Protein AF-A0A942W2T5-F1 (afdb_monomer)

Structure (mmCIF, N/CA/C/O backbone):
data_AF-A0A942W2T5-F1
#
_entry.id   AF-A0A942W2T5-F1
#
loop_
_atom_site.group_PDB
_atom_site.id
_atom_site.type_symbol
_atom_site.label_atom_id
_atom_site.label_alt_id
_atom_site.label_comp_id
_atom_site.label_asym_id
_atom_site.label_entity_id
_atom_site.label_seq_id
_atom_site.pdbx_PDB_ins_code
_atom_site.Cartn_x
_atom_site.Cartn_y
_atom_site.Cartn_z
_atom_site.occupancy
_atom_site.B_iso_or_equiv
_atom_site.auth_seq_id
_atom_site.auth_comp_id
_atom_site.auth_asym_id
_atom_site.auth_atom_id
_atom_site.pdbx_PDB_model_num
ATOM 1 N N . MET A 1 1 ? 33.260 -67.785 11.125 1.00 40.12 1 MET A N 1
ATOM 2 C CA . MET A 1 1 ? 34.220 -66.767 11.616 1.00 40.12 1 MET A CA 1
ATOM 3 C C . MET A 1 1 ? 34.112 -65.527 10.735 1.00 40.12 1 MET A C 1
ATOM 5 O O . MET A 1 1 ? 34.304 -65.688 9.540 1.00 40.12 1 MET A O 1
ATOM 9 N N . LYS A 1 2 ? 33.867 -64.345 11.346 1.00 39.19 2 LYS A N 1
ATOM 10 C CA . LYS A 1 2 ? 33.776 -62.976 10.755 1.00 39.19 2 LYS A CA 1
ATOM 11 C C . LYS A 1 2 ? 32.517 -62.754 9.880 1.00 39.19 2 LYS A C 1
ATOM 13 O O . LYS A 1 2 ? 32.265 -63.578 9.023 1.00 39.19 2 LYS A O 1
ATOM 18 N N . ARG A 1 3 ? 31.674 -61.714 9.989 1.00 40.69 3 ARG A N 1
ATOM 19 C CA . ARG A 1 3 ? 31.605 -60.398 10.681 1.00 40.69 3 ARG A CA 1
ATOM 20 C C . ARG A 1 3 ? 30.109 -59.957 10.615 1.00 40.69 3 ARG A C 1
ATOM 22 O O . ARG A 1 3 ? 29.496 -60.207 9.591 1.00 40.69 3 ARG A O 1
ATOM 29 N N . ILE A 1 4 ? 29.433 -59.590 11.712 1.00 43.47 4 ILE A N 1
ATOM 30 C CA . ILE A 1 4 ? 29.287 -58.246 12.334 1.00 43.47 4 ILE A CA 1
ATOM 31 C C . ILE A 1 4 ? 28.236 -57.319 11.667 1.00 43.47 4 ILE A C 1
ATOM 33 O O . ILE A 1 4 ? 28.421 -56.945 10.518 1.00 43.47 4 ILE A O 1
ATOM 37 N N . LEU A 1 5 ? 27.255 -56.900 12.501 1.00 37.59 5 LEU A N 1
ATOM 38 C CA . LEU A 1 5 ? 26.393 -55.687 12.493 1.00 37.59 5 LEU A CA 1
ATOM 39 C C . LEU A 1 5 ? 25.458 -55.465 11.283 1.00 37.59 5 LEU A C 1
ATOM 41 O O . LEU A 1 5 ? 25.897 -55.503 10.149 1.00 37.59 5 LEU A O 1
ATOM 45 N N . GLY A 1 6 ? 24.166 -55.151 11.407 1.00 34.44 6 GLY A N 1
ATOM 46 C CA . GLY A 1 6 ? 23.365 -54.640 12.522 1.00 34.44 6 GLY A CA 1
ATOM 47 C C . GLY A 1 6 ? 22.534 -53.457 12.011 1.00 34.44 6 GLY A C 1
ATOM 48 O O . GLY A 1 6 ? 23.135 -52.516 11.529 1.00 34.44 6 GLY A O 1
ATOM 49 N N . PHE A 1 7 ? 21.198 -53.496 12.099 1.00 37.94 7 PHE A N 1
ATOM 50 C CA . PHE A 1 7 ? 20.328 -52.308 12.011 1.00 37.94 7 PHE A CA 1
ATOM 51 C C . PHE A 1 7 ? 18.950 -52.615 12.632 1.00 37.94 7 PHE A C 1
ATOM 53 O O . PHE A 1 7 ? 18.011 -53.034 11.965 1.00 37.94 7 PHE A O 1
ATOM 60 N N . MET A 1 8 ? 18.842 -52.400 13.943 1.00 38.06 8 MET A N 1
ATOM 61 C CA . MET A 1 8 ? 17.600 -51.998 14.607 1.00 38.06 8 MET A CA 1
ATOM 62 C C . MET A 1 8 ? 17.871 -50.602 15.160 1.00 38.06 8 MET A C 1
ATOM 64 O O . MET A 1 8 ? 18.658 -50.503 16.094 1.00 38.06 8 MET A O 1
ATOM 68 N N . LEU A 1 9 ? 17.259 -49.554 14.597 1.00 33.84 9 LEU A N 1
ATOM 69 C CA . LEU A 1 9 ? 16.703 -48.426 15.358 1.00 33.84 9 LEU A CA 1
ATOM 70 C C . LEU A 1 9 ? 16.047 -47.383 14.437 1.00 33.84 9 LEU A C 1
ATOM 72 O O . LEU A 1 9 ? 16.660 -46.910 13.490 1.00 33.84 9 LEU A O 1
ATOM 76 N N . ALA A 1 10 ? 14.845 -46.981 14.854 1.00 34.72 10 ALA A N 1
ATOM 77 C CA . ALA A 1 10 ? 14.276 -45.637 14.765 1.00 34.72 10 ALA A CA 1
ATOM 78 C C . ALA A 1 10 ? 13.946 -45.037 13.383 1.00 34.72 10 ALA A C 1
ATOM 80 O O . ALA A 1 10 ? 14.797 -44.487 12.698 1.00 34.72 10 ALA A O 1
ATOM 81 N N . PHE A 1 11 ? 12.643 -44.948 13.093 1.00 35.72 11 PHE A N 1
ATOM 82 C CA . PHE A 1 11 ? 12.080 -43.727 12.507 1.00 35.72 11 PHE A CA 1
ATOM 83 C C . PHE A 1 11 ? 10.706 -43.440 13.130 1.00 35.72 11 PHE A C 1
ATOM 85 O O . PHE A 1 11 ? 9.648 -43.635 12.542 1.00 35.72 11 PHE A O 1
ATOM 92 N N . MET A 1 12 ? 10.748 -43.029 14.396 1.00 38.62 12 MET A N 1
ATOM 93 C CA . MET A 1 12 ? 9.657 -42.366 15.100 1.00 38.62 12 MET A CA 1
ATOM 94 C C . MET A 1 12 ? 10.137 -40.930 15.345 1.00 38.62 12 MET A C 1
ATOM 96 O O . MET A 1 12 ? 11.285 -40.746 15.740 1.00 38.62 12 MET A O 1
ATOM 100 N N . PHE A 1 13 ? 9.250 -39.959 15.108 1.00 35.69 13 PHE A N 1
ATOM 101 C CA . PHE A 1 13 ? 9.435 -38.499 15.191 1.00 35.69 13 PHE A CA 1
ATOM 102 C C . PHE A 1 13 ? 10.064 -37.796 13.976 1.00 35.69 13 PHE A C 1
ATOM 104 O O . PHE A 1 13 ? 11.232 -37.432 13.968 1.00 35.69 13 PHE A O 1
ATOM 111 N N . MET A 1 14 ? 9.211 -37.431 13.014 1.00 35.03 14 MET A N 1
ATOM 112 C CA . MET A 1 14 ? 9.298 -36.106 12.385 1.00 35.03 14 MET A CA 1
ATOM 113 C C . MET A 1 14 ? 8.093 -35.262 12.815 1.00 35.03 14 MET A C 1
ATOM 115 O O . MET A 1 14 ? 7.240 -34.898 12.017 1.00 35.03 14 MET A O 1
ATOM 119 N N . PHE A 1 15 ? 8.030 -34.945 14.107 1.00 37.75 15 PHE A N 1
ATOM 120 C CA . PHE A 1 15 ? 7.566 -33.622 14.512 1.00 37.75 15 PHE A CA 1
ATOM 121 C C . PHE A 1 15 ? 8.828 -32.781 14.671 1.00 37.75 15 PHE A C 1
ATOM 123 O O . PHE A 1 15 ? 9.312 -32.580 15.781 1.00 37.75 15 PHE A O 1
ATOM 130 N N . ASN A 1 16 ? 9.400 -32.330 13.553 1.00 33.06 16 ASN A N 1
ATOM 131 C CA . ASN A 1 16 ? 10.342 -31.225 13.626 1.00 33.06 16 ASN A CA 1
ATOM 132 C C . ASN A 1 16 ? 9.512 -29.966 13.847 1.00 33.06 16 ASN A C 1
ATOM 134 O O . ASN A 1 16 ? 8.963 -29.370 12.925 1.00 33.06 16 ASN A O 1
ATOM 138 N N . SER A 1 17 ? 9.375 -29.653 15.132 1.00 35.34 17 SER A N 1
ATOM 139 C CA . SER A 1 17 ? 9.299 -28.309 15.679 1.00 35.34 17 SER A CA 1
ATOM 140 C C . SER A 1 17 ? 9.706 -27.247 14.658 1.00 35.34 17 SER A C 1
ATOM 142 O O . SER A 1 17 ? 10.891 -27.100 14.349 1.00 35.34 17 SER A O 1
ATOM 144 N N . ILE A 1 18 ? 8.730 -26.467 14.192 1.00 37.56 18 ILE A N 1
ATOM 145 C CA . ILE A 1 18 ? 8.985 -25.120 13.684 1.00 37.56 18 ILE A CA 1
ATOM 146 C C . ILE A 1 18 ? 9.431 -24.321 14.910 1.00 37.56 18 ILE A C 1
ATOM 148 O O . ILE A 1 18 ? 8.641 -23.673 15.595 1.00 37.56 18 ILE A O 1
ATOM 152 N N . ALA A 1 19 ? 10.703 -24.473 15.267 1.00 33.31 19 ALA A N 1
ATOM 153 C CA . ALA A 1 19 ? 11.382 -23.496 16.083 1.00 33.31 19 ALA A CA 1
ATOM 154 C C . ALA A 1 19 ? 11.266 -22.179 15.312 1.00 33.31 19 ALA A C 1
ATOM 156 O O . ALA A 1 19 ? 11.619 -22.123 14.133 1.00 33.31 19 ALA A O 1
ATOM 157 N N . PHE A 1 20 ? 10.697 -21.162 15.956 1.00 39.25 20 PHE A N 1
ATOM 158 C CA . PHE A 1 20 ? 10.716 -19.782 15.490 1.00 39.25 20 PHE A CA 1
ATOM 159 C C . PHE A 1 20 ? 12.186 -19.365 15.349 1.00 39.25 20 PHE A C 1
ATOM 161 O O . PHE A 1 20 ? 12.795 -18.870 16.292 1.00 39.25 20 PHE A O 1
ATOM 168 N N . ALA A 1 21 ? 12.794 -19.660 14.202 1.00 36.16 21 ALA A N 1
ATOM 169 C CA . ALA A 1 21 ? 13.970 -18.948 13.755 1.00 36.16 21 ALA A CA 1
ATOM 170 C C . ALA A 1 21 ? 13.479 -17.531 13.480 1.00 36.16 21 ALA A C 1
ATOM 172 O O . ALA A 1 21 ? 12.572 -17.366 12.660 1.00 36.16 21 ALA A O 1
ATOM 173 N N . ASN A 1 22 ? 14.014 -16.553 14.211 1.00 51.12 22 ASN A N 1
ATOM 174 C CA . ASN A 1 22 ? 13.665 -15.157 14.001 1.00 51.12 22 ASN A CA 1
ATOM 175 C C . ASN A 1 22 ? 13.763 -14.864 12.504 1.00 51.12 22 ASN A C 1
ATOM 177 O O . ASN A 1 22 ? 14.825 -15.087 11.910 1.00 51.12 22 ASN A O 1
ATOM 181 N N . THR A 1 23 ? 12.663 -14.449 11.875 1.00 61.44 23 THR A N 1
ATOM 182 C CA . THR A 1 23 ? 12.708 -14.174 10.437 1.00 61.44 23 THR A CA 1
ATOM 183 C C . THR A 1 23 ? 13.626 -12.979 10.181 1.00 61.44 23 THR A C 1
ATOM 185 O O . THR A 1 23 ? 13.998 -12.241 11.102 1.00 61.44 23 THR A O 1
ATOM 188 N N . GLN A 1 24 ? 14.064 -12.774 8.940 1.00 63.69 24 GLN A N 1
ATOM 189 C CA . GLN A 1 24 ? 14.959 -11.653 8.659 1.00 63.69 24 GLN A CA 1
ATOM 190 C C . GLN A 1 24 ? 14.252 -10.322 8.945 1.00 63.69 24 GLN A C 1
ATOM 192 O O . GLN A 1 24 ? 14.846 -9.421 9.538 1.00 63.69 24 GLN A O 1
ATOM 197 N N . ALA A 1 25 ? 12.951 -10.249 8.645 1.00 60.72 25 ALA A N 1
ATOM 198 C CA . ALA A 1 25 ? 12.106 -9.145 9.074 1.00 60.72 25 ALA A CA 1
ATOM 199 C C . ALA A 1 25 ? 12.066 -8.976 10.606 1.00 60.72 25 ALA A C 1
ATOM 201 O O . ALA A 1 25 ? 11.838 -7.863 11.076 1.00 60.72 25 ALA A O 1
ATOM 202 N N . GLU A 1 26 ? 12.247 -10.037 11.401 1.00 65.56 26 GLU A N 1
ATOM 203 C CA . GLU A 1 26 ? 12.071 -9.996 12.862 1.00 65.56 26 GLU A CA 1
ATOM 204 C C . GLU A 1 26 ? 13.226 -9.262 13.511 1.00 65.56 26 GLU A C 1
ATOM 206 O O . GLU A 1 26 ? 13.034 -8.396 14.364 1.00 65.56 26 GLU A O 1
ATOM 211 N N . THR A 1 27 ? 14.429 -9.557 13.027 1.00 66.19 27 THR A N 1
ATOM 212 C CA . THR A 1 27 ? 15.648 -8.858 13.426 1.00 66.19 27 THR A CA 1
ATOM 213 C C . THR A 1 27 ? 15.517 -7.351 13.1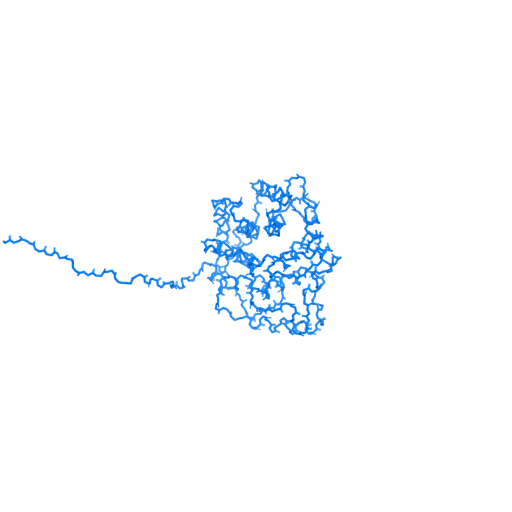73 1.00 66.19 27 THR A C 1
ATOM 215 O O . THR A 1 27 ? 15.805 -6.562 14.071 1.00 66.19 27 THR A O 1
ATOM 218 N N . PHE A 1 28 ? 14.996 -6.942 12.009 1.00 66.19 28 PHE A N 1
ATOM 219 C CA . PHE A 1 28 ? 14.799 -5.524 11.675 1.00 66.19 28 PHE A CA 1
ATOM 220 C C . PHE A 1 28 ? 13.652 -4.866 12.451 1.00 66.19 28 PHE A C 1
ATOM 222 O O . PHE A 1 28 ? 13.758 -3.741 12.928 1.00 66.19 28 PHE A O 1
ATOM 229 N N . LEU A 1 29 ? 12.524 -5.552 12.615 1.00 68.44 29 LEU A N 1
ATOM 230 C CA . LEU A 1 29 ? 11.365 -4.970 13.299 1.00 68.44 29 LEU A CA 1
ATOM 231 C C . LEU A 1 29 ? 11.593 -4.824 14.812 1.00 68.44 29 LEU A C 1
ATOM 233 O O . LEU A 1 29 ? 10.929 -4.004 15.457 1.00 68.44 29 LEU A O 1
ATOM 237 N N . ASN A 1 30 ? 12.544 -5.575 15.369 1.00 69.75 30 ASN A N 1
ATOM 238 C CA . ASN A 1 30 ? 13.005 -5.427 16.745 1.00 69.75 30 ASN A CA 1
ATOM 239 C C . ASN A 1 30 ? 14.041 -4.303 16.927 1.00 69.75 30 ASN A C 1
ATOM 241 O O . ASN A 1 30 ? 14.121 -3.766 18.030 1.00 69.75 30 ASN A O 1
ATOM 245 N N . SER A 1 31 ? 14.789 -3.906 15.886 1.00 61.78 31 SER A N 1
ATOM 246 C CA . SER A 1 31 ? 15.732 -2.773 15.962 1.00 61.78 31 SER A CA 1
ATOM 247 C C . SER A 1 31 ? 15.048 -1.403 15.880 1.00 61.78 31 SER A C 1
ATOM 249 O O . SER A 1 31 ? 15.620 -0.400 16.304 1.00 61.78 31 SER A O 1
ATOM 251 N N . ILE A 1 32 ? 13.807 -1.343 15.388 1.00 63.44 32 ILE A N 1
ATOM 252 C CA . ILE A 1 32 ? 13.010 -0.112 15.364 1.00 63.44 32 ILE A CA 1
ATOM 253 C C . ILE A 1 32 ? 12.539 0.242 16.787 1.00 63.44 32 ILE A C 1
ATOM 255 O O . ILE A 1 32 ? 11.880 -0.564 17.450 1.00 63.44 32 ILE A O 1
ATOM 259 N N . ASN A 1 33 ? 12.849 1.462 17.248 1.00 59.38 33 ASN A N 1
ATOM 260 C CA . ASN A 1 33 ? 12.459 1.960 18.573 1.00 59.38 33 ASN A CA 1
ATOM 261 C C . ASN A 1 33 ? 10.923 1.999 18.730 1.00 59.38 33 ASN A C 1
ATOM 263 O O . ASN A 1 33 ? 10.224 2.695 17.995 1.00 59.38 33 ASN A O 1
ATOM 267 N N . ASN A 1 34 ? 10.410 1.261 19.720 1.00 60.31 34 ASN A N 1
ATOM 268 C CA . ASN A 1 34 ? 8.980 1.012 19.941 1.00 60.31 34 ASN A CA 1
ATOM 269 C C . ASN A 1 34 ? 8.358 1.848 21.067 1.00 60.31 34 ASN A C 1
ATOM 271 O O . ASN A 1 34 ? 7.161 1.729 21.326 1.00 60.31 34 ASN A O 1
ATOM 275 N N . GLU A 1 35 ? 9.135 2.681 21.760 1.00 51.38 35 GLU A N 1
ATOM 276 C CA . GLU A 1 35 ? 8.677 3.326 22.999 1.00 51.38 35 GLU A CA 1
ATOM 277 C C . GLU A 1 35 ? 7.648 4.450 22.769 1.00 51.38 35 GLU A C 1
ATOM 279 O O . GLU A 1 35 ? 7.051 4.950 23.718 1.00 51.38 35 GLU A O 1
ATOM 284 N N . ASN A 1 36 ? 7.373 4.818 21.511 1.00 53.09 36 ASN A N 1
ATOM 285 C CA . ASN A 1 36 ? 6.463 5.908 21.148 1.00 53.09 36 ASN A CA 1
ATOM 286 C C . ASN A 1 36 ? 5.499 5.569 19.999 1.00 53.09 36 ASN A C 1
ATOM 288 O O . ASN A 1 36 ? 5.156 6.460 19.222 1.00 53.09 36 ASN A O 1
ATOM 292 N N . ILE A 1 37 ? 5.037 4.316 19.881 1.00 59.03 37 ILE A N 1
ATOM 293 C CA . ILE A 1 37 ? 4.079 3.952 18.825 1.00 59.03 37 ILE A CA 1
ATOM 294 C C . ILE A 1 37 ? 2.790 4.782 18.976 1.00 59.03 37 ILE A C 1
ATOM 296 O O . ILE A 1 37 ? 2.007 4.622 19.920 1.00 59.03 37 ILE A O 1
ATOM 300 N N . LYS A 1 38 ? 2.582 5.688 18.023 1.00 62.75 38 LYS A N 1
ATOM 301 C CA . LYS A 1 38 ? 1.446 6.612 17.914 1.00 62.75 38 LYS A CA 1
ATOM 302 C C . LYS A 1 38 ? 0.961 6.594 16.470 1.00 62.75 38 LYS A C 1
ATOM 304 O O . LYS A 1 38 ? 1.681 6.146 15.584 1.00 62.75 38 LYS A O 1
ATOM 309 N N . SER A 1 39 ? -0.257 7.073 16.224 1.00 59.69 39 SER A N 1
ATOM 310 C CA . SER A 1 39 ? -0.719 7.204 14.841 1.00 59.69 39 SER A CA 1
ATOM 311 C C . SER A 1 39 ? 0.164 8.190 14.073 1.00 59.69 39 SER A C 1
ATOM 313 O O . SER A 1 39 ? 0.462 9.274 14.583 1.00 59.69 39 SER A O 1
ATOM 315 N N . GLY A 1 40 ? 0.617 7.804 12.880 1.00 59.28 40 GLY A N 1
ATOM 316 C CA . GLY A 1 40 ? 1.598 8.565 12.116 1.00 59.28 40 GLY A CA 1
ATOM 317 C C . GLY A 1 40 ? 2.284 7.747 11.022 1.00 59.28 40 GLY A C 1
ATOM 318 O O . GLY A 1 40 ? 2.468 6.538 11.124 1.00 59.28 40 GLY A O 1
ATOM 319 N N . SER A 1 41 ? 2.718 8.429 9.960 1.00 55.88 41 SER A N 1
ATOM 320 C CA . SER A 1 41 ? 3.396 7.787 8.824 1.00 55.88 41 SER A CA 1
ATOM 321 C C . SER A 1 41 ? 4.784 7.218 9.147 1.00 55.88 41 SER A C 1
ATOM 323 O O . SER A 1 41 ? 5.321 6.505 8.310 1.00 55.88 41 SER A O 1
ATOM 325 N N . VAL A 1 42 ? 5.365 7.554 10.304 1.00 54.41 42 VAL A N 1
ATOM 326 C CA . VAL A 1 42 ? 6.656 7.047 10.800 1.00 54.41 42 VAL A CA 1
ATOM 327 C C . VAL A 1 42 ? 6.465 6.638 12.255 1.00 54.41 42 VAL A C 1
ATOM 329 O O . VAL A 1 42 ? 5.875 7.400 13.022 1.00 54.41 42 VAL A O 1
ATOM 332 N N . GLY A 1 43 ? 6.914 5.443 12.631 1.00 57.38 43 GLY A N 1
ATOM 333 C CA . GLY A 1 43 ? 6.713 4.871 13.966 1.00 57.38 43 GLY A CA 1
ATOM 334 C C . GLY A 1 43 ? 5.253 4.523 14.285 1.00 57.38 43 GLY A C 1
ATOM 335 O O . GLY A 1 43 ? 4.926 4.263 15.444 1.00 57.38 43 GLY A O 1
ATOM 336 N N . GLY A 1 44 ? 4.377 4.539 13.275 1.00 74.06 44 GLY A N 1
ATOM 337 C CA . GLY A 1 44 ? 2.938 4.310 13.400 1.00 74.06 44 GLY A CA 1
ATOM 338 C C . GLY A 1 44 ? 2.454 3.152 12.533 1.00 74.06 44 GLY A C 1
ATOM 339 O O . GLY A 1 44 ? 2.847 2.005 12.741 1.00 74.06 44 GLY A O 1
ATOM 340 N N . GLU A 1 45 ? 1.567 3.418 11.574 1.00 83.19 45 GLU A N 1
ATOM 341 C CA . GLU A 1 45 ? 0.784 2.362 10.916 1.00 83.19 45 GLU A CA 1
ATOM 342 C C . GLU A 1 45 ? 1.626 1.344 10.129 1.00 83.19 45 GLU A C 1
ATOM 344 O O . GLU A 1 45 ? 1.288 0.160 10.133 1.00 83.19 45 GLU A O 1
ATOM 349 N N . TRP A 1 46 ? 2.732 1.752 9.497 1.00 82.38 46 TRP A N 1
ATOM 350 C CA . TRP A 1 46 ? 3.593 0.826 8.747 1.00 82.38 46 TRP A CA 1
ATOM 351 C C . TRP A 1 46 ? 4.240 -0.216 9.644 1.00 82.38 46 TRP A C 1
ATOM 353 O O . TRP A 1 46 ? 4.145 -1.408 9.364 1.00 82.38 46 TRP A O 1
ATOM 363 N N . LEU A 1 47 ? 4.809 0.223 10.765 1.00 82.56 47 LEU A N 1
ATOM 364 C CA . LEU A 1 47 ? 5.390 -0.658 11.769 1.00 82.56 47 LEU A CA 1
ATOM 365 C C . LEU A 1 47 ? 4.346 -1.630 12.339 1.00 82.56 47 LEU A C 1
ATOM 367 O O . LEU A 1 47 ? 4.628 -2.821 12.482 1.00 82.56 47 LEU A O 1
ATOM 371 N N . ILE A 1 48 ? 3.132 -1.142 12.623 1.00 86.88 48 ILE A N 1
ATOM 372 C CA . ILE A 1 48 ? 2.030 -1.981 13.112 1.00 86.88 48 ILE A CA 1
ATOM 373 C C . ILE A 1 48 ? 1.643 -3.048 12.088 1.00 86.88 48 ILE A C 1
ATOM 375 O O . ILE A 1 48 ? 1.498 -4.218 12.449 1.00 86.88 48 ILE A O 1
ATOM 379 N N . ILE A 1 49 ? 1.508 -2.680 10.812 1.00 89.06 49 ILE A N 1
ATOM 380 C CA . ILE A 1 49 ? 1.183 -3.625 9.737 1.00 89.06 49 ILE A CA 1
ATOM 381 C C . ILE A 1 49 ? 2.299 -4.665 9.593 1.00 89.06 49 ILE A C 1
ATOM 383 O O . ILE A 1 49 ? 2.007 -5.859 9.581 1.00 89.06 49 ILE A O 1
ATOM 387 N N . SER A 1 50 ? 3.569 -4.250 9.564 1.00 86.88 50 SER A N 1
ATOM 388 C CA . SER A 1 50 ? 4.708 -5.173 9.498 1.00 86.88 50 SER A CA 1
ATOM 389 C C . SER A 1 50 ? 4.681 -6.185 10.638 1.00 86.88 50 SER A C 1
ATOM 391 O O . SER A 1 50 ? 4.730 -7.391 10.403 1.00 86.88 50 SER A O 1
ATOM 393 N N . LYS A 1 51 ? 4.554 -5.705 11.881 1.00 86.62 51 LYS A N 1
ATOM 394 C CA . LYS A 1 51 ? 4.597 -6.566 13.067 1.00 86.62 51 LYS A CA 1
ATOM 395 C C . LYS A 1 51 ? 3.407 -7.505 13.143 1.00 86.62 51 LYS A C 1
ATOM 397 O O . LYS A 1 51 ? 3.596 -8.681 13.403 1.00 86.62 51 LYS A O 1
ATOM 402 N N . SER A 1 52 ? 2.199 -7.011 12.891 1.00 88.44 52 SER A N 1
ATOM 403 C CA . SER A 1 52 ? 0.978 -7.825 12.983 1.00 88.44 52 SER A CA 1
ATOM 404 C C . SER A 1 52 ? 0.868 -8.867 11.875 1.00 88.44 52 SER A C 1
ATOM 406 O O . SER A 1 52 ? 0.276 -9.925 12.067 1.00 88.44 52 SER A O 1
ATOM 408 N N . ARG A 1 53 ? 1.436 -8.589 10.697 1.00 89.94 53 ARG A N 1
ATOM 409 C CA . ARG A 1 53 ? 1.406 -9.515 9.558 1.00 89.94 53 ARG A CA 1
ATOM 410 C C . ARG A 1 53 ? 2.615 -10.448 9.520 1.00 89.94 53 ARG A C 1
ATOM 412 O O . ARG A 1 53 ? 2.510 -11.495 8.875 1.00 89.94 53 ARG A O 1
ATOM 419 N N . GLY A 1 54 ? 3.711 -10.087 10.188 1.00 81.62 54 GLY A N 1
ATOM 420 C CA . GLY A 1 54 ? 4.924 -10.894 10.328 1.00 81.62 54 GLY A CA 1
ATOM 421 C C . GLY A 1 54 ? 4.955 -11.768 11.586 1.00 81.62 54 GLY A C 1
ATOM 422 O O . GLY A 1 54 ? 5.427 -12.899 11.505 1.00 81.62 54 GLY A O 1
ATOM 423 N N . TYR A 1 55 ? 4.409 -11.296 12.719 1.00 72.69 55 TYR A N 1
ATOM 424 C CA . TYR A 1 55 ? 4.551 -11.944 14.034 1.00 72.69 55 TYR A CA 1
ATOM 425 C C . TYR A 1 55 ? 3.254 -12.024 14.832 1.00 72.69 55 TYR A C 1
ATOM 427 O O . TYR A 1 55 ? 2.607 -11.020 15.124 1.00 72.69 55 TYR A O 1
ATOM 435 N N . ASP A 1 56 ? 2.978 -13.218 15.350 1.00 61.66 56 ASP A N 1
ATOM 436 C CA . ASP A 1 56 ? 1.780 -13.483 16.152 1.00 61.66 56 ASP A CA 1
ATOM 437 C C . ASP A 1 56 ? 1.921 -13.082 17.639 1.00 61.66 56 ASP A C 1
ATOM 439 O O . ASP A 1 56 ? 0.955 -13.162 18.392 1.00 61.66 56 ASP A O 1
ATOM 443 N N . LYS A 1 57 ? 3.110 -12.658 18.104 1.00 63.84 57 LYS A N 1
ATOM 444 C CA . LYS A 1 57 ? 3.411 -12.458 19.544 1.00 63.84 57 LYS A CA 1
ATOM 445 C C . LYS A 1 57 ? 3.556 -10.999 19.998 1.00 63.84 57 LYS A C 1
ATOM 447 O O . LYS A 1 57 ? 3.974 -10.752 21.127 1.00 63.84 57 LYS A O 1
ATOM 452 N N . THR A 1 58 ? 3.226 -10.024 19.152 1.00 73.06 58 THR A N 1
ATOM 453 C CA . THR A 1 58 ? 3.346 -8.602 19.519 1.00 73.06 58 THR A CA 1
ATOM 454 C C . THR A 1 58 ? 2.094 -8.112 20.253 1.00 73.06 58 THR A C 1
ATOM 456 O O . THR A 1 58 ? 0.976 -8.339 19.800 1.00 73.06 58 THR A O 1
ATOM 459 N N . ASN A 1 59 ? 2.271 -7.395 21.367 1.00 80.62 59 ASN A N 1
ATOM 460 C CA . ASN A 1 59 ? 1.179 -6.697 22.046 1.00 80.62 59 ASN A CA 1
ATOM 461 C C . ASN A 1 59 ? 0.976 -5.298 21.432 1.00 80.62 59 ASN A C 1
ATOM 463 O O . ASN A 1 59 ? 1.880 -4.464 21.472 1.00 80.62 59 ASN A O 1
ATOM 467 N N . PHE A 1 60 ? -0.219 -5.039 20.896 1.00 86.44 60 PHE A N 1
ATOM 468 C CA . PHE A 1 60 ? -0.581 -3.777 20.239 1.00 86.44 60 PHE A CA 1
ATOM 469 C C . PHE A 1 60 ? -1.481 -2.861 21.087 1.00 86.44 60 PHE A C 1
ATOM 471 O O . PHE A 1 60 ? -1.963 -1.843 20.586 1.00 86.44 60 PHE A O 1
ATOM 478 N N . GLU A 1 61 ? -1.708 -3.178 22.367 1.00 86.81 61 GLU A N 1
ATOM 479 C CA . GLU A 1 61 ? -2.606 -2.406 23.238 1.00 86.81 61 GLU A CA 1
ATOM 480 C C . GLU A 1 61 ? -2.135 -0.962 23.432 1.00 86.81 61 GLU A C 1
ATOM 482 O O . GLU A 1 61 ? -2.958 -0.051 23.430 1.00 86.81 61 GLU A O 1
ATOM 487 N N . THR A 1 62 ? -0.825 -0.707 23.518 1.00 84.88 62 THR A N 1
ATOM 488 C CA . THR A 1 62 ? -0.301 0.668 23.613 1.00 84.88 62 THR A CA 1
ATOM 489 C C . THR A 1 62 ? -0.687 1.505 22.392 1.00 84.88 62 THR A C 1
ATOM 491 O O . THR A 1 62 ? -1.204 2.610 22.549 1.00 84.88 62 THR A O 1
ATOM 494 N N . TYR A 1 63 ? -0.507 0.970 21.178 1.00 87.25 63 TYR A N 1
ATOM 495 C CA . TYR A 1 63 ? -0.931 1.644 19.947 1.00 87.25 63 TYR A CA 1
ATOM 496 C C . TYR A 1 63 ? -2.442 1.886 19.939 1.00 87.25 63 TYR A C 1
ATOM 498 O O . TYR A 1 63 ? -2.887 3.009 19.703 1.00 87.25 63 TYR A O 1
ATOM 506 N N . TYR A 1 64 ? -3.228 0.848 20.242 1.00 90.81 64 TYR A N 1
ATOM 507 C CA . TYR A 1 64 ? -4.685 0.935 20.225 1.00 90.81 64 TYR A CA 1
ATOM 508 C C . TYR A 1 64 ? -5.222 1.950 21.246 1.00 90.81 64 TYR A C 1
ATOM 510 O O . TYR A 1 64 ? -6.088 2.757 20.910 1.00 90.81 64 TYR A O 1
ATOM 518 N N . ASN A 1 65 ? -4.672 1.975 22.462 1.00 90.62 65 ASN A N 1
ATOM 519 C CA . ASN A 1 65 ? -5.051 2.928 23.505 1.00 90.62 65 ASN A CA 1
ATOM 520 C C . ASN A 1 65 ? -4.659 4.366 23.141 1.00 90.62 65 ASN A C 1
ATOM 522 O O . ASN A 1 65 ? -5.468 5.281 23.306 1.00 90.62 65 ASN A O 1
ATOM 526 N N . ASN A 1 66 ? -3.460 4.570 22.583 1.00 88.19 66 ASN A N 1
ATOM 527 C CA . ASN A 1 66 ? -3.030 5.878 22.085 1.00 88.19 66 ASN A CA 1
ATOM 528 C C . ASN A 1 66 ? -3.962 6.386 20.977 1.00 88.19 66 ASN A C 1
ATOM 530 O O . ASN A 1 66 ? -4.370 7.548 20.998 1.00 88.19 66 ASN A O 1
ATOM 534 N N . LEU A 1 67 ? -4.350 5.511 20.044 1.00 90.19 67 LEU A N 1
ATOM 535 C CA . LEU A 1 67 ? -5.304 5.845 18.992 1.00 90.19 67 LEU A CA 1
ATOM 536 C C . LEU A 1 67 ? -6.698 6.150 19.559 1.00 90.19 67 LEU A C 1
ATOM 538 O O . LEU A 1 67 ? -7.303 7.138 19.158 1.00 90.19 67 LEU A O 1
ATOM 542 N N . CYS A 1 68 ? -7.196 5.364 20.518 1.00 92.75 68 CYS A N 1
ATOM 543 C CA . CYS A 1 68 ? -8.478 5.630 21.176 1.00 92.75 68 CYS A CA 1
ATOM 544 C C . CYS A 1 68 ? -8.496 7.004 21.859 1.00 92.75 68 CYS A C 1
ATOM 546 O O . CYS A 1 68 ? -9.488 7.725 21.757 1.00 92.75 68 CYS A O 1
ATOM 548 N N . ASN A 1 69 ? -7.406 7.383 22.531 1.00 90.88 69 ASN A N 1
ATOM 549 C CA . ASN A 1 69 ? -7.277 8.699 23.155 1.00 90.88 69 ASN A CA 1
ATOM 550 C C . ASN A 1 69 ? -7.277 9.817 22.108 1.00 90.88 69 ASN A C 1
ATOM 552 O O . ASN A 1 69 ? -8.036 10.772 22.253 1.00 90.88 69 ASN A O 1
ATOM 556 N N . LEU A 1 70 ? -6.505 9.664 21.028 1.00 89.50 70 LEU A N 1
ATOM 557 C CA . LEU A 1 70 ? -6.468 10.625 19.924 1.00 89.50 70 LEU A CA 1
ATOM 558 C C . LEU A 1 70 ? -7.848 10.796 19.268 1.00 89.50 70 LEU A C 1
ATOM 560 O O . LEU A 1 70 ? -8.293 11.917 19.038 1.00 89.50 70 LEU A O 1
ATOM 564 N N . VAL A 1 71 ? -8.546 9.692 18.996 1.00 92.75 71 VAL A N 1
ATOM 565 C CA . VAL A 1 71 ? -9.885 9.702 18.393 1.00 92.75 71 VAL A CA 1
ATOM 566 C C . VAL A 1 71 ? -10.889 10.419 19.297 1.00 92.75 71 VAL A C 1
ATOM 568 O O . VAL A 1 71 ? -11.649 11.248 18.799 1.00 92.75 71 VAL A O 1
ATOM 571 N N . LYS A 1 72 ? -10.864 10.172 20.615 1.00 94.75 72 LYS A N 1
ATOM 572 C CA . LYS A 1 72 ? -11.707 10.903 21.578 1.00 94.75 72 LYS A CA 1
ATOM 573 C C . LYS A 1 72 ? -11.369 12.390 21.616 1.00 94.75 72 LYS A C 1
ATOM 575 O O . LYS A 1 72 ? -12.275 13.209 21.538 1.00 94.75 72 LYS A O 1
ATOM 580 N N . GLU A 1 73 ? -10.086 12.737 21.709 1.00 93.31 73 GLU A N 1
ATOM 581 C CA . GLU A 1 73 ? -9.622 14.129 21.776 1.00 93.31 73 GLU A CA 1
ATOM 582 C C . GLU A 1 73 ? -10.046 14.933 20.539 1.00 93.31 73 GLU A C 1
ATOM 584 O O . GLU A 1 73 ? -10.389 16.110 20.639 1.00 93.31 73 GLU A O 1
ATOM 589 N N . LYS A 1 74 ? -10.042 14.295 19.364 1.00 93.19 74 LYS A N 1
ATOM 590 C CA . LYS A 1 74 ? -10.376 14.929 18.083 1.00 93.19 74 LYS A CA 1
ATOM 591 C C . LYS A 1 74 ? -11.811 14.682 17.619 1.00 93.19 74 LYS A C 1
ATOM 593 O O . LYS A 1 74 ? -12.142 15.033 16.491 1.00 93.19 74 LYS A O 1
ATOM 598 N N . ASN A 1 75 ? -12.661 14.070 18.444 1.00 93.31 75 ASN A N 1
ATOM 599 C CA . ASN A 1 75 ? -14.029 13.685 18.082 1.00 93.31 75 ASN A CA 1
ATOM 600 C C . ASN A 1 75 ? -14.122 12.926 16.738 1.00 93.31 75 ASN A C 1
ATOM 602 O O . ASN A 1 75 ? -14.987 13.198 15.906 1.00 93.31 75 ASN A O 1
ATOM 606 N N . GLY A 1 76 ? -13.181 12.011 16.491 1.00 89.44 76 GLY A N 1
ATOM 607 C CA . GLY A 1 76 ? -13.099 11.237 15.249 1.00 89.44 76 GLY A CA 1
ATOM 608 C C . GLY A 1 76 ? -12.560 11.988 14.024 1.00 89.44 76 GLY A C 1
ATOM 609 O O . GLY A 1 76 ? -12.427 11.367 12.969 1.00 89.44 76 GLY A O 1
ATOM 610 N N . ASP A 1 77 ? -12.215 13.278 14.127 1.00 91.38 77 ASP A N 1
ATOM 611 C CA . ASP A 1 77 ? -11.608 14.065 13.042 1.00 91.38 77 ASP A CA 1
ATOM 612 C C . ASP A 1 77 ? -10.102 14.291 13.270 1.00 91.38 77 ASP A C 1
ATOM 614 O O . ASP A 1 77 ? -9.629 15.384 13.579 1.00 91.38 77 ASP A O 1
ATOM 618 N N . ILE A 1 78 ? -9.339 13.202 13.178 1.00 89.69 78 ILE A N 1
ATOM 619 C CA . ILE A 1 78 ? -7.924 13.133 13.575 1.00 89.69 78 ILE A CA 1
ATOM 620 C C . ILE A 1 78 ? -6.941 13.742 12.561 1.00 89.69 78 ILE A C 1
ATOM 622 O O . ILE A 1 78 ? -5.835 14.113 12.949 1.00 89.69 78 ILE A O 1
ATOM 626 N N . ASP A 1 79 ? -7.305 13.843 11.278 1.00 88.69 79 ASP A N 1
ATOM 627 C CA . ASP A 1 79 ? -6.423 14.361 10.219 1.00 88.69 79 ASP A CA 1
ATOM 628 C C . ASP A 1 79 ? -7.233 14.926 9.033 1.00 88.69 79 ASP A C 1
ATOM 630 O O . ASP A 1 79 ? -8.343 14.479 8.741 1.00 88.69 79 ASP A O 1
ATOM 634 N N . ARG A 1 80 ? -6.650 15.883 8.301 1.00 88.81 80 ARG A N 1
ATOM 635 C CA . ARG A 1 80 ? -7.148 16.362 7.000 1.00 88.81 80 ARG A CA 1
ATOM 636 C C . ARG A 1 80 ? -6.778 15.415 5.855 1.00 88.81 80 ARG A C 1
ATOM 638 O O . ARG A 1 80 ? -7.426 15.440 4.811 1.00 88.81 80 ARG A O 1
ATOM 645 N N . LYS A 1 81 ? -5.737 14.595 6.024 1.00 90.19 81 LYS A N 1
ATOM 646 C CA . LYS A 1 81 ? -5.309 13.582 5.053 1.00 90.19 81 LYS A CA 1
ATOM 647 C C . LYS A 1 81 ? -6.122 12.305 5.235 1.00 90.19 81 LYS A C 1
ATOM 649 O O . LYS A 1 81 ? -5.904 11.526 6.155 1.00 90.19 81 LYS A O 1
ATOM 654 N N . TYR A 1 82 ? -7.006 12.025 4.287 1.00 93.69 82 TYR A N 1
ATOM 655 C CA . TYR A 1 82 ? -7.852 10.827 4.298 1.00 93.69 82 TYR A CA 1
ATOM 656 C C . TYR A 1 82 ? -7.080 9.508 4.106 1.00 93.69 82 TYR A C 1
ATOM 658 O O . TYR A 1 82 ? -7.552 8.431 4.478 1.00 93.69 82 TYR A O 1
ATOM 666 N N . SER A 1 83 ? -5.836 9.592 3.622 1.00 92.06 83 SER A N 1
ATOM 667 C CA . SER A 1 83 ? -4.923 8.448 3.603 1.00 92.06 83 SER A CA 1
ATOM 668 C C . SER A 1 83 ? -4.525 8.010 5.020 1.00 92.06 83 SER A C 1
ATOM 670 O O . SER A 1 83 ? -4.259 6.831 5.228 1.00 92.06 83 SER A O 1
ATOM 672 N N . THR A 1 84 ? -4.536 8.913 6.010 1.00 91.56 84 THR A N 1
ATOM 673 C CA . THR A 1 84 ? -4.262 8.587 7.420 1.00 91.56 84 THR A CA 1
ATOM 674 C C . THR A 1 84 ? -5.321 7.649 7.988 1.00 91.56 84 THR A C 1
ATOM 676 O O . THR A 1 84 ? -4.970 6.585 8.492 1.00 91.56 84 THR A O 1
ATOM 679 N N . TYR A 1 85 ? -6.610 7.951 7.803 1.00 94.44 85 TYR A N 1
ATOM 680 C CA . TYR A 1 85 ? -7.688 7.036 8.202 1.00 94.44 85 TYR A CA 1
ATOM 681 C C . TYR A 1 85 ? -7.575 5.686 7.501 1.00 94.44 85 TYR A C 1
ATOM 683 O O . TYR A 1 85 ? -7.723 4.650 8.137 1.00 94.44 85 TYR A O 1
ATOM 691 N N . SER A 1 86 ? -7.251 5.687 6.206 1.00 95.88 86 SER A N 1
ATOM 692 C CA . SER A 1 86 ? -7.068 4.449 5.447 1.00 95.88 86 SER A CA 1
ATOM 693 C C . SER A 1 86 ? -5.960 3.572 6.045 1.00 95.88 86 SER A C 1
ATOM 695 O O . SER A 1 86 ? -6.180 2.386 6.283 1.00 95.88 86 SER A O 1
ATOM 697 N N . ARG A 1 87 ? -4.794 4.149 6.368 1.00 94.25 87 ARG A N 1
ATOM 698 C CA . ARG A 1 87 ? -3.697 3.418 7.026 1.00 94.25 87 ARG A CA 1
ATOM 699 C C . ARG A 1 87 ? -4.092 2.905 8.412 1.00 94.25 87 ARG A C 1
ATOM 701 O O . ARG A 1 87 ? -3.793 1.756 8.726 1.00 94.25 87 ARG A O 1
ATOM 708 N N . ILE A 1 88 ? -4.808 3.706 9.205 1.00 94.75 88 ILE A N 1
ATOM 709 C CA . ILE A 1 88 ? -5.303 3.302 10.531 1.00 94.75 88 ILE A CA 1
ATOM 710 C C . ILE A 1 88 ? -6.267 2.122 10.419 1.00 94.75 88 ILE A C 1
ATOM 712 O O . ILE A 1 88 ? -6.145 1.158 11.165 1.00 94.75 88 ILE A O 1
ATOM 716 N N . ILE A 1 89 ? -7.198 2.160 9.464 1.00 96.00 89 ILE A N 1
ATOM 717 C CA . ILE A 1 89 ? -8.147 1.068 9.217 1.00 96.00 89 ILE A CA 1
ATOM 718 C C . ILE A 1 89 ? -7.398 -0.218 8.860 1.00 96.00 89 ILE A C 1
ATOM 720 O O . ILE A 1 89 ? -7.713 -1.277 9.403 1.00 96.00 89 ILE A O 1
ATOM 724 N N . ILE A 1 90 ? -6.377 -0.139 7.999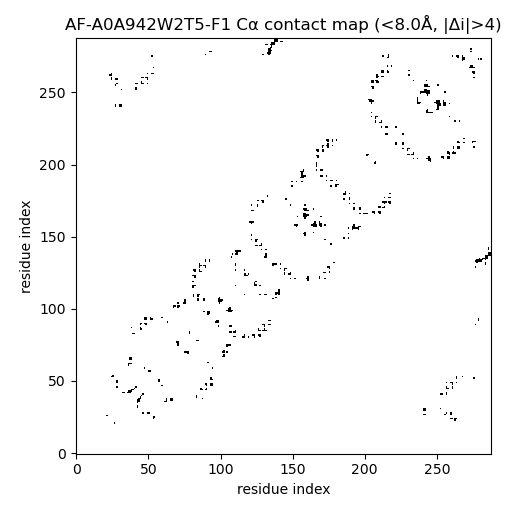 1.00 96.12 90 ILE A N 1
ATOM 725 C CA . ILE A 1 90 ? -5.537 -1.293 7.650 1.00 96.12 90 ILE A CA 1
ATOM 726 C C . ILE A 1 90 ? -4.819 -1.832 8.895 1.00 96.12 90 ILE A C 1
ATOM 728 O O . ILE A 1 90 ? -4.876 -3.035 9.147 1.00 96.12 90 ILE A O 1
ATOM 732 N N . ALA A 1 91 ? -4.199 -0.959 9.695 1.00 94.06 91 ALA A N 1
ATOM 733 C CA . ALA A 1 91 ? -3.490 -1.338 10.914 1.00 94.06 91 ALA A CA 1
ATOM 734 C C . ALA A 1 91 ? -4.419 -1.988 11.954 1.00 94.06 91 ALA A C 1
ATOM 736 O O . ALA A 1 91 ? -4.115 -3.076 12.435 1.00 94.06 91 ALA A O 1
ATOM 737 N N . LEU A 1 92 ? -5.577 -1.381 12.244 1.00 95.00 92 LEU A N 1
ATOM 738 C CA . LEU A 1 92 ? -6.602 -1.919 13.149 1.00 95.00 92 LEU A CA 1
ATOM 739 C C . LEU A 1 92 ? -7.078 -3.302 12.708 1.00 95.00 92 LEU A C 1
ATOM 741 O O . LEU A 1 92 ? -7.092 -4.234 13.510 1.00 95.00 92 LEU A O 1
ATOM 745 N N . THR A 1 93 ? -7.385 -3.446 11.417 1.00 95.25 93 THR A N 1
ATOM 746 C CA . THR A 1 93 ? -7.788 -4.732 10.839 1.00 95.25 93 THR A CA 1
ATOM 747 C C . THR A 1 93 ? -6.696 -5.781 11.041 1.00 95.25 93 THR A C 1
ATOM 749 O O . THR A 1 93 ? -6.995 -6.917 11.402 1.00 95.25 93 THR A O 1
ATOM 752 N N . ALA A 1 94 ? -5.428 -5.409 10.841 1.00 92.94 94 ALA A N 1
ATOM 753 C CA . ALA A 1 94 ? -4.296 -6.323 10.951 1.00 92.94 94 ALA A CA 1
ATOM 754 C C . ALA A 1 94 ? -4.064 -6.809 12.390 1.00 92.94 94 ALA A C 1
ATOM 756 O O . ALA A 1 94 ? -3.705 -7.968 12.581 1.00 92.94 94 ALA A O 1
ATOM 757 N N . ILE A 1 95 ? -4.332 -5.963 13.390 1.00 92.19 95 ILE A N 1
ATOM 758 C CA . ILE A 1 95 ? -4.243 -6.313 14.819 1.00 92.19 95 ILE A CA 1
ATOM 759 C C . ILE A 1 95 ? -5.552 -6.881 15.396 1.00 92.19 95 ILE A C 1
ATOM 761 O O . ILE A 1 95 ? -5.666 -7.053 16.609 1.00 92.19 95 ILE A O 1
ATOM 765 N N . GLY A 1 96 ? -6.561 -7.139 14.556 1.00 92.44 96 GLY A N 1
ATOM 766 C CA . GLY A 1 96 ? -7.841 -7.717 14.977 1.00 92.44 96 GLY A CA 1
ATOM 767 C C . GLY A 1 96 ? -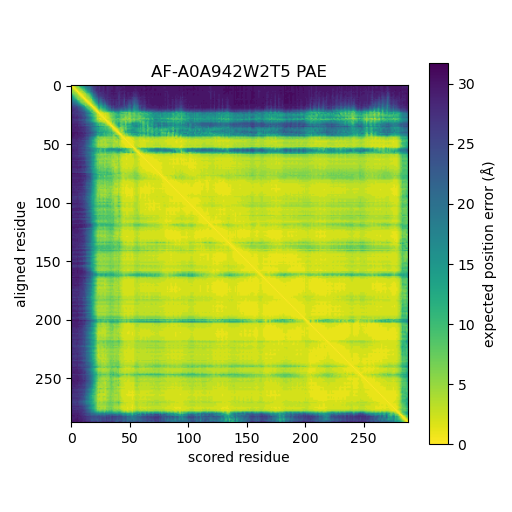8.758 -6.770 15.762 1.00 92.44 96 GLY A C 1
ATOM 768 O O . GLY A 1 96 ? -9.649 -7.238 16.470 1.00 92.44 96 GLY A O 1
ATOM 769 N N . LYS A 1 97 ? -8.559 -5.451 15.659 1.00 94.50 97 LYS A N 1
ATOM 770 C CA . LYS A 1 97 ? -9.439 -4.429 16.249 1.00 94.50 97 LYS A CA 1
ATOM 771 C C . LYS A 1 97 ? -10.436 -3.922 15.203 1.00 94.50 97 LYS A C 1
ATOM 773 O O . LYS A 1 97 ? -10.122 -3.844 14.018 1.00 94.50 97 LYS A O 1
ATOM 778 N N . ASP A 1 98 ? -11.638 -3.568 15.649 1.00 95.12 98 ASP A N 1
ATOM 779 C CA . ASP A 1 98 ? -12.737 -3.136 14.781 1.00 95.12 98 ASP A CA 1
ATOM 780 C C . ASP A 1 98 ? -12.649 -1.628 14.460 1.00 95.12 98 ASP A C 1
ATOM 782 O O . ASP A 1 98 ? -12.848 -0.803 15.357 1.00 95.12 98 ASP A O 1
ATOM 786 N N . PRO A 1 99 ? -12.383 -1.224 13.202 1.00 96.06 99 PRO A N 1
ATOM 787 C CA . PRO A 1 99 ? -12.327 0.188 12.832 1.00 96.06 99 PRO A CA 1
ATOM 788 C C . PRO A 1 99 ? -13.699 0.874 12.772 1.00 96.06 99 PRO A C 1
ATOM 790 O O . PRO A 1 99 ? -13.746 2.098 12.647 1.00 96.06 99 PRO A O 1
ATOM 793 N N . THR A 1 100 ? -14.802 0.122 12.857 1.00 95.88 100 THR A N 1
ATOM 794 C CA . THR A 1 100 ? -16.160 0.687 12.918 1.00 95.88 100 THR A CA 1
ATOM 795 C C . THR A 1 100 ? -16.548 1.151 14.322 1.00 95.88 100 THR A C 1
ATOM 797 O O . THR A 1 100 ? -17.548 1.843 14.496 1.00 95.88 100 THR A O 1
ATOM 800 N N . ASN A 1 101 ? -15.737 0.821 15.332 1.00 96.75 101 ASN A N 1
ATOM 801 C CA . ASN A 1 101 ? -15.949 1.255 16.704 1.00 96.75 101 ASN A CA 1
ATOM 802 C C . ASN A 1 101 ? -14.619 1.472 17.437 1.00 96.75 101 ASN A C 1
ATOM 804 O O . ASN A 1 101 ? -14.202 0.681 18.286 1.00 96.75 101 ASN A O 1
ATOM 808 N N . VAL A 1 102 ? -13.968 2.593 17.137 1.00 95.94 102 VAL A N 1
ATOM 809 C CA . VAL A 1 102 ? -12.771 3.049 17.845 1.00 95.94 102 VAL A CA 1
ATOM 810 C C . VAL A 1 102 ? -13.193 4.123 18.831 1.00 95.94 102 VAL A C 1
ATOM 812 O O . VAL A 1 102 ? -13.499 5.249 18.448 1.00 95.94 102 VAL A O 1
ATOM 815 N N . ALA A 1 103 ? -13.249 3.766 20.114 1.00 95.75 103 ALA A N 1
ATOM 816 C CA . ALA A 1 103 ? -13.688 4.674 21.173 1.00 95.75 103 ALA A CA 1
ATOM 817 C C . ALA A 1 103 ? -15.075 5.321 20.934 1.00 95.75 103 ALA A C 1
ATOM 819 O O . ALA A 1 103 ? -15.299 6.459 21.348 1.00 95.75 103 ALA A O 1
ATOM 820 N N . GLY A 1 104 ? -16.001 4.598 20.293 1.00 96.88 104 GLY A N 1
ATOM 821 C CA . GLY A 1 104 ? -17.342 5.087 19.952 1.00 96.88 104 GLY A CA 1
ATOM 822 C C . GLY A 1 104 ? -17.454 5.769 18.584 1.00 96.88 104 GLY A C 1
ATOM 823 O O . GLY A 1 104 ? -18.538 6.232 18.242 1.00 96.88 104 GLY A O 1
ATOM 824 N N . TYR A 1 105 ? -16.373 5.823 17.799 1.00 97.56 105 TYR A N 1
ATOM 825 C CA . TYR A 1 105 ? -16.354 6.428 16.465 1.00 97.56 105 TYR A CA 1
ATOM 826 C C . TYR A 1 105 ? -16.137 5.377 15.374 1.00 97.56 105 TYR A C 1
ATOM 828 O O . TYR A 1 105 ? -15.236 4.543 15.472 1.00 97.56 105 TYR A O 1
ATOM 836 N N . ASP A 1 106 ? -16.922 5.467 14.300 1.00 96.75 106 ASP A N 1
ATOM 837 C CA . ASP A 1 106 ? -16.734 4.666 13.090 1.00 96.75 106 ASP A CA 1
ATOM 838 C C . ASP A 1 106 ? -15.783 5.382 12.123 1.00 96.75 106 ASP A C 1
ATOM 840 O O . ASP A 1 106 ? -16.167 6.326 11.423 1.00 96.75 106 ASP A O 1
ATOM 844 N N . LEU A 1 107 ? -14.530 4.923 12.066 1.00 96.00 107 LEU A N 1
ATOM 845 C CA . LEU A 1 107 ? -13.515 5.496 11.180 1.00 96.00 107 LEU A CA 1
ATOM 846 C C . LEU A 1 107 ? -13.719 5.087 9.716 1.00 96.00 107 LEU A C 1
ATOM 848 O O . LEU A 1 107 ? -13.229 5.775 8.820 1.00 96.00 107 LEU A O 1
ATOM 852 N N . THR A 1 108 ? -14.455 4.004 9.444 1.00 95.19 108 THR A N 1
ATOM 853 C CA . THR A 1 108 ? -14.703 3.525 8.074 1.00 95.19 108 THR A CA 1
ATOM 854 C C . THR A 1 108 ? -15.619 4.458 7.289 1.00 95.19 108 THR A C 1
ATOM 856 O O . THR A 1 108 ? -15.505 4.535 6.065 1.00 95.19 108 THR A O 1
ATOM 859 N N . THR A 1 109 ? -16.438 5.263 7.977 1.00 94.38 109 THR A N 1
ATOM 860 C CA . THR A 1 109 ? -17.249 6.329 7.360 1.00 94.38 109 THR A CA 1
ATOM 861 C C . THR A 1 109 ? -16.408 7.296 6.526 1.00 94.38 109 THR A C 1
ATOM 863 O O . THR A 1 109 ? -16.842 7.735 5.460 1.00 94.38 109 THR A O 1
ATOM 866 N N . LYS A 1 110 ? -15.159 7.555 6.939 1.00 94.94 110 LYS A N 1
ATOM 867 C CA . LYS A 1 110 ? -14.222 8.440 6.234 1.00 94.94 110 LYS A CA 1
ATOM 868 C C . LYS A 1 110 ? -13.833 7.900 4.857 1.00 94.94 110 LYS A C 1
ATOM 870 O O . LYS A 1 110 ? -13.507 8.681 3.973 1.00 94.94 110 LYS A O 1
ATOM 875 N N . LEU A 1 111 ? -13.918 6.587 4.626 1.00 94.69 111 LEU A N 1
ATOM 876 C CA . LEU A 1 111 ? -13.659 5.997 3.309 1.00 94.69 111 LEU A CA 1
ATOM 877 C C . LEU A 1 111 ? -14.739 6.349 2.274 1.00 94.69 111 LEU A C 1
ATOM 879 O O . LEU A 1 111 ? -14.482 6.210 1.078 1.00 94.69 111 LEU A O 1
ATOM 883 N N . SER A 1 112 ? -15.928 6.779 2.709 1.00 92.94 112 SER A N 1
ATOM 884 C CA . SER A 1 112 ? -17.058 7.097 1.821 1.00 92.94 112 SER A CA 1
ATOM 885 C C . SER A 1 112 ? -17.122 8.579 1.415 1.00 92.94 112 SER A C 1
ATOM 887 O O . SER A 1 112 ? -17.942 8.939 0.573 1.00 92.94 112 SER A O 1
ATOM 889 N N . ASP A 1 113 ? -16.268 9.442 1.978 1.00 94.75 113 ASP A N 1
ATOM 890 C CA . ASP A 1 113 ? -16.178 10.857 1.596 1.00 94.75 113 ASP A CA 1
ATOM 891 C C . ASP A 1 113 ? -15.299 11.012 0.344 1.00 94.75 113 ASP A C 1
ATOM 893 O O . ASP A 1 113 ? -14.077 11.177 0.422 1.00 94.75 113 ASP A O 1
ATOM 897 N N . ASN A 1 114 ? -15.936 10.915 -0.825 1.00 94.62 114 ASN A N 1
ATOM 898 C CA . ASN A 1 114 ? -15.248 10.947 -2.112 1.00 94.62 114 ASN A CA 1
ATOM 899 C C . ASN A 1 114 ? -14.402 12.212 -2.298 1.00 94.62 114 ASN A C 1
ATOM 901 O O . ASN A 1 114 ? -13.256 12.122 -2.740 1.00 94.62 114 ASN A O 1
ATOM 905 N N . ASP A 1 115 ? -14.929 13.381 -1.939 1.00 95.12 115 ASP A N 1
ATOM 906 C CA . ASP A 1 115 ? -14.252 14.658 -2.168 1.00 95.12 115 ASP A CA 1
ATOM 907 C C . ASP A 1 115 ? -12.985 14.759 -1.319 1.00 95.12 115 ASP A C 1
ATOM 909 O O . ASP A 1 115 ? -11.927 15.169 -1.801 1.00 95.12 115 ASP A O 1
ATOM 913 N N . LYS A 1 116 ? -13.043 14.319 -0.059 1.00 95.69 116 LYS A N 1
ATOM 914 C CA . LYS A 1 116 ? -11.873 14.337 0.825 1.00 95.69 116 LYS A CA 1
ATOM 915 C C . LYS A 1 116 ? -10.851 13.253 0.496 1.00 95.69 116 LYS A C 1
ATOM 917 O O . LYS A 1 116 ? -9.645 13.501 0.604 1.00 95.69 116 LYS A O 1
ATOM 922 N N . VAL A 1 117 ? -11.300 12.066 0.085 1.00 95.81 117 VAL A N 1
ATOM 923 C CA . VAL A 1 117 ? -10.407 10.986 -0.360 1.00 95.81 117 VAL A CA 1
ATOM 924 C C . VAL A 1 117 ? -9.653 11.414 -1.617 1.00 95.81 117 VAL A C 1
ATOM 926 O O . VAL A 1 117 ? -8.421 11.334 -1.654 1.00 95.81 117 VAL A O 1
ATOM 929 N N . THR A 1 118 ? -10.370 11.920 -2.619 1.00 94.31 118 THR A N 1
ATOM 930 C CA . THR A 1 118 ? -9.798 12.259 -3.928 1.00 94.31 118 THR A CA 1
ATOM 931 C C . THR A 1 118 ? -9.015 13.575 -3.932 1.00 94.31 118 THR A C 1
ATOM 933 O O . THR A 1 118 ? -8.167 13.762 -4.803 1.00 94.31 118 THR A O 1
ATOM 936 N N . ALA A 1 119 ? -9.176 14.444 -2.924 1.00 92.50 119 ALA A N 1
ATOM 937 C CA . ALA A 1 119 ? -8.392 15.679 -2.777 1.00 92.50 119 ALA A CA 1
ATOM 938 C C . ALA A 1 119 ? -6.866 15.461 -2.679 1.00 92.50 119 ALA A C 1
ATOM 940 O O . ALA A 1 119 ? -6.094 16.368 -2.977 1.00 92.50 119 ALA A O 1
ATOM 941 N N . GLN A 1 120 ? -6.411 14.268 -2.278 1.00 86.25 120 GLN A N 1
ATOM 942 C CA . GLN A 1 120 ? -4.985 13.891 -2.271 1.00 86.25 120 GLN A CA 1
ATOM 943 C C . GLN A 1 120 ? -4.531 13.227 -3.585 1.00 86.25 120 GLN A C 1
ATOM 945 O O . GLN A 1 120 ? -3.452 12.635 -3.643 1.00 86.25 120 GLN A O 1
ATOM 950 N N . GLY A 1 121 ? -5.370 13.257 -4.621 1.00 90.06 121 GLY A N 1
ATOM 951 C CA . GLY A 1 121 ? -5.137 12.570 -5.883 1.00 90.06 121 GLY A CA 1
ATOM 952 C C . GLY A 1 121 ? -5.116 11.048 -5.729 1.00 90.06 121 GLY A C 1
ATOM 953 O O . GLY A 1 121 ? -5.863 10.456 -4.937 1.00 90.06 121 GLY A O 1
ATOM 954 N N . LEU A 1 122 ? -4.238 10.400 -6.498 1.00 94.06 122 LEU A N 1
ATOM 955 C CA . LEU A 1 122 ? -4.137 8.942 -6.502 1.00 94.06 122 LEU A CA 1
ATOM 956 C C . LEU A 1 122 ? -3.724 8.366 -5.150 1.00 94.06 122 LEU A C 1
ATOM 958 O O . LEU A 1 122 ? -4.206 7.295 -4.804 1.00 94.06 122 LEU A O 1
ATOM 962 N N . ASN A 1 123 ? -2.934 9.077 -4.342 1.00 93.75 123 ASN A N 1
ATOM 963 C CA . ASN A 1 123 ? -2.503 8.558 -3.044 1.00 93.75 123 ASN A CA 1
ATOM 964 C C . ASN A 1 123 ? -3.691 8.271 -2.106 1.00 93.75 123 ASN A C 1
ATOM 966 O O . ASN A 1 123 ? -3.791 7.197 -1.515 1.00 93.75 123 ASN A O 1
ATOM 970 N N . GLY A 1 124 ? -4.630 9.219 -1.995 1.00 95.19 124 GLY A N 1
ATOM 971 C CA . GLY A 1 124 ? -5.842 9.025 -1.195 1.00 95.19 124 GLY A CA 1
ATOM 972 C C . GLY A 1 124 ? -6.721 7.904 -1.752 1.00 95.19 124 GLY A C 1
ATOM 973 O O . GLY A 1 124 ? -7.172 7.043 -1.000 1.00 95.19 124 GLY A O 1
ATOM 974 N N . THR A 1 125 ? -6.888 7.876 -3.075 1.00 97.12 125 THR A N 1
ATOM 975 C CA . THR A 1 125 ? -7.704 6.884 -3.795 1.00 97.12 125 THR A CA 1
ATOM 976 C C . THR A 1 125 ? -7.169 5.458 -3.620 1.00 97.12 125 THR A C 1
ATOM 978 O O . THR A 1 125 ? -7.921 4.548 -3.274 1.00 97.12 125 THR A O 1
ATOM 981 N N . ILE A 1 126 ? -5.861 5.262 -3.804 1.00 97.94 126 ILE A N 1
ATOM 982 C CA . ILE A 1 126 ? -5.177 3.972 -3.658 1.00 97.94 126 ILE A CA 1
ATOM 983 C C . ILE A 1 126 ? -5.373 3.429 -2.243 1.00 97.94 126 ILE A C 1
ATOM 985 O O . ILE A 1 126 ? -5.845 2.303 -2.071 1.00 97.94 126 ILE A O 1
ATOM 989 N N . PHE A 1 127 ? -5.078 4.235 -1.219 1.00 96.75 127 PHE A N 1
ATOM 990 C CA . PHE A 1 127 ? -5.222 3.775 0.158 1.00 96.75 127 PHE A CA 1
ATOM 991 C C . PHE A 1 127 ? -6.675 3.541 0.561 1.00 96.75 127 PHE A C 1
ATOM 993 O O . PHE A 1 127 ? -6.931 2.594 1.301 1.00 96.75 127 PHE A O 1
ATOM 1000 N N . ALA A 1 128 ? -7.629 4.317 0.043 1.00 96.75 128 ALA A N 1
ATOM 1001 C CA . ALA A 1 128 ? -9.044 4.068 0.290 1.00 96.75 128 ALA A CA 1
ATOM 1002 C C . ALA A 1 128 ? -9.501 2.724 -0.300 1.00 96.75 128 ALA A C 1
ATOM 1004 O O . ALA A 1 128 ? -10.241 1.988 0.360 1.00 96.75 128 ALA A O 1
ATOM 1005 N N . ILE A 1 129 ? -9.026 2.357 -1.499 1.00 97.06 129 ILE A N 1
ATOM 1006 C CA . ILE A 1 129 ? -9.271 1.031 -2.087 1.00 97.06 129 ILE A CA 1
ATOM 1007 C C . ILE A 1 129 ? -8.684 -0.060 -1.189 1.00 97.06 129 ILE A C 1
ATOM 1009 O O . ILE A 1 129 ? -9.408 -0.979 -0.800 1.00 97.06 129 ILE A O 1
ATOM 1013 N N . ILE A 1 130 ? -7.403 0.054 -0.824 1.00 97.06 130 ILE A N 1
ATOM 1014 C CA . ILE A 1 130 ? -6.717 -0.944 0.006 1.00 97.06 130 ILE A CA 1
ATOM 1015 C C . ILE A 1 130 ? -7.427 -1.099 1.356 1.00 97.06 130 ILE A C 1
ATOM 1017 O O . ILE A 1 130 ? -7.753 -2.217 1.743 1.00 97.06 130 ILE A O 1
ATOM 1021 N N . ALA A 1 131 ? -7.731 0.001 2.049 1.00 95.94 131 ALA A N 1
ATOM 1022 C CA . ALA A 1 131 ? -8.405 -0.016 3.346 1.00 95.94 131 ALA A CA 1
ATOM 1023 C C . ALA A 1 131 ? -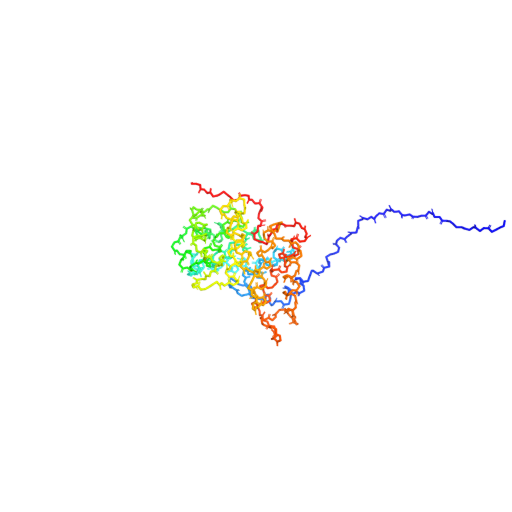9.809 -0.615 3.266 1.00 95.94 131 ALA A C 1
ATOM 1025 O O . ALA A 1 131 ? -10.198 -1.398 4.125 1.00 95.94 131 ALA A O 1
ATOM 1026 N N . THR A 1 132 ? -10.558 -0.310 2.207 1.00 94.94 132 THR A N 1
ATOM 1027 C CA . THR A 1 132 ? -11.876 -0.914 1.995 1.00 94.94 132 THR A CA 1
ATOM 1028 C C . THR A 1 132 ? -11.764 -2.429 1.802 1.00 94.94 132 THR A C 1
ATOM 1030 O O . THR A 1 132 ? -12.540 -3.207 2.366 1.00 94.94 132 THR A O 1
ATOM 1033 N N . LYS A 1 133 ? -10.784 -2.872 1.006 1.00 93.44 133 LYS A N 1
ATOM 1034 C CA . LYS A 1 133 ? -10.629 -4.280 0.633 1.00 93.44 133 LYS A CA 1
ATOM 1035 C C . LYS A 1 133 ? -9.940 -5.133 1.692 1.00 93.44 133 LYS A C 1
ATOM 1037 O O . LYS A 1 133 ? -10.264 -6.314 1.774 1.00 93.44 133 LYS A O 1
ATOM 1042 N N . CYS A 1 134 ? -9.065 -4.568 2.523 1.00 93.06 134 CYS A N 1
ATOM 1043 C CA . CYS A 1 134 ? -8.241 -5.344 3.451 1.00 93.06 134 CYS A CA 1
ATOM 1044 C C . CYS A 1 134 ? -9.066 -6.164 4.454 1.00 93.06 134 CYS A C 1
ATOM 1046 O O . CYS A 1 134 ? -8.751 -7.328 4.719 1.00 93.06 134 CYS A O 1
ATOM 1048 N N . GLY A 1 135 ? -10.150 -5.570 4.966 1.00 85.12 135 GLY A N 1
ATOM 1049 C CA . GLY A 1 135 ? -11.078 -6.192 5.910 1.00 85.12 135 GLY A CA 1
ATOM 1050 C C . GLY A 1 135 ? -12.440 -6.565 5.321 1.00 85.12 135 GLY A C 1
ATOM 1051 O O . GLY A 1 135 ? -13.181 -7.312 5.966 1.00 85.12 135 GLY A O 1
ATOM 1052 N N . GLY A 1 136 ? -12.756 -6.096 4.106 1.00 88.38 136 GLY A N 1
ATOM 1053 C CA . GLY A 1 136 ? -14.061 -6.273 3.463 1.00 88.38 136 GLY A CA 1
ATOM 1054 C C . GLY A 1 136 ? -15.125 -5.286 3.955 1.00 88.38 136 GLY A C 1
ATOM 1055 O O . GLY A 1 136 ? -16.277 -5.676 4.140 1.00 88.38 136 GLY A O 1
ATOM 1056 N N . TYR A 1 137 ? -14.741 -4.031 4.196 1.00 90.06 137 TYR A N 1
ATOM 1057 C CA . TYR A 1 137 ? -15.641 -2.994 4.699 1.00 90.06 137 TYR A CA 1
ATOM 1058 C C . TYR A 1 137 ? -16.603 -2.501 3.616 1.00 90.06 137 TYR A C 1
ATOM 1060 O O . TYR A 1 137 ? -16.288 -2.496 2.424 1.00 90.06 137 TYR A O 1
ATOM 1068 N N . LYS A 1 138 ? -17.795 -2.073 4.040 1.00 86.88 138 LYS A N 1
ATOM 1069 C CA . LYS A 1 138 ? -18.779 -1.456 3.147 1.00 86.88 138 LYS A CA 1
ATOM 1070 C C . LYS A 1 138 ? -18.314 -0.048 2.790 1.00 86.88 138 LYS A C 1
ATOM 1072 O O . LYS A 1 138 ? -18.003 0.741 3.673 1.00 86.88 138 LYS A O 1
ATOM 1077 N N . ASN A 1 139 ? -18.308 0.265 1.501 1.00 90.00 139 ASN A N 1
ATOM 1078 C CA . ASN A 1 139 ? -18.013 1.598 0.995 1.00 90.00 139 ASN A CA 1
ATOM 1079 C C . ASN A 1 139 ? -18.744 1.785 -0.339 1.00 90.00 139 ASN A C 1
ATOM 1081 O O . ASN A 1 139 ? -18.554 0.991 -1.263 1.00 90.00 139 ASN A O 1
ATOM 1085 N N . ASN A 1 140 ? -19.586 2.810 -0.443 1.00 89.62 140 ASN A N 1
ATOM 1086 C CA . ASN A 1 140 ? -20.357 3.089 -1.658 1.00 89.62 140 ASN A CA 1
ATOM 1087 C C . ASN A 1 140 ? -19.525 3.770 -2.762 1.00 89.62 140 ASN A C 1
ATOM 1089 O O . ASN A 1 140 ? -19.968 3.836 -3.902 1.00 89.62 140 ASN A O 1
ATOM 1093 N N . GLN A 1 141 ? -18.305 4.220 -2.459 1.00 93.88 141 GLN A N 1
ATOM 1094 C CA . GLN A 1 141 ? -17.390 4.839 -3.420 1.00 93.88 141 GLN A CA 1
ATOM 1095 C C . GLN A 1 141 ? -16.406 3.845 -4.059 1.00 93.88 141 GLN A C 1
ATOM 1097 O O . GLN A 1 141 ? -15.579 4.254 -4.869 1.00 93.88 141 GLN A O 1
ATOM 1102 N N . CYS A 1 142 ? -16.474 2.539 -3.745 1.00 88.44 142 CYS A N 1
ATOM 1103 C CA . CYS A 1 142 ? -15.523 1.536 -4.261 1.00 88.44 142 CYS A CA 1
ATOM 1104 C C . CYS A 1 142 ? -15.331 1.600 -5.781 1.00 88.44 142 CYS A C 1
ATOM 1106 O O . CYS A 1 142 ? -14.201 1.584 -6.268 1.00 88.44 142 CYS A O 1
ATOM 1108 N N . GLU A 1 143 ? -16.440 1.635 -6.523 1.00 93.00 143 GLU A N 1
ATOM 1109 C CA . GLU A 1 143 ? -16.418 1.649 -7.987 1.00 93.00 143 GLU A CA 1
ATOM 1110 C C . GLU A 1 143 ? -15.977 3.013 -8.531 1.00 93.00 143 GLU A C 1
ATOM 1112 O O . GLU A 1 143 ? -15.277 3.060 -9.542 1.00 93.00 143 GLU A O 1
ATOM 1117 N N . ASN A 1 144 ? -16.287 4.111 -7.829 1.00 95.38 144 ASN A N 1
ATOM 1118 C CA . ASN A 1 144 ? -15.808 5.451 -8.177 1.00 95.38 144 ASN A CA 1
ATOM 1119 C C . ASN A 1 144 ? -14.287 5.544 -8.028 1.00 95.38 144 ASN A C 1
ATOM 1121 O O . ASN A 1 144 ? -13.610 6.022 -8.935 1.00 95.38 144 ASN A O 1
ATOM 1125 N N . TYR A 1 145 ? -13.727 5.012 -6.939 1.00 97.38 145 TYR A N 1
ATOM 1126 C CA . TYR A 1 145 ? -12.280 4.980 -6.725 1.00 97.38 145 TYR A CA 1
ATOM 1127 C C . TYR A 1 145 ? -11.563 4.078 -7.722 1.00 97.38 145 TYR A C 1
ATOM 1129 O O . TYR A 1 145 ? -10.521 4.468 -8.245 1.00 97.38 145 TYR A O 1
ATOM 1137 N N . LEU A 1 146 ? -12.115 2.898 -8.027 1.00 97.38 146 LEU A N 1
ATOM 1138 C CA . LEU A 1 146 ? -11.542 2.023 -9.049 1.00 97.38 146 LEU A CA 1
ATOM 1139 C C . LEU A 1 146 ? -11.569 2.695 -10.429 1.00 97.38 146 LEU A C 1
ATOM 1141 O O . LEU A 1 146 ? -10.562 2.686 -11.132 1.00 97.38 146 LEU A O 1
ATOM 1145 N N . SER A 1 147 ? -12.697 3.305 -10.797 1.00 97.44 147 SER A N 1
ATOM 1146 C CA . SER A 1 147 ? -12.848 4.013 -12.074 1.00 97.44 147 SER A CA 1
ATOM 1147 C C . SER A 1 147 ? -11.894 5.200 -12.172 1.00 97.44 147 SER A C 1
ATOM 1149 O O . SER A 1 147 ? -11.228 5.367 -13.192 1.00 97.44 147 SER A O 1
ATOM 1151 N N . LEU A 1 148 ? -11.766 5.983 -11.096 1.00 97.44 148 LEU A N 1
ATOM 1152 C CA . LEU A 1 148 ? -10.812 7.084 -11.020 1.00 97.44 148 LEU A CA 1
ATOM 1153 C C . LEU A 1 148 ? -9.378 6.577 -11.180 1.00 97.44 148 LEU A C 1
ATOM 1155 O O . LEU A 1 148 ? -8.656 7.108 -12.019 1.00 97.44 148 LEU A O 1
ATOM 1159 N N . LEU A 1 149 ? -8.982 5.541 -10.432 1.00 98.19 149 LEU A N 1
ATOM 1160 C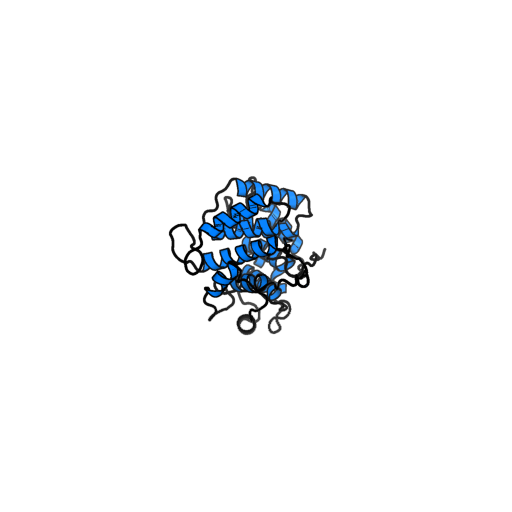 CA . LEU A 1 149 ? -7.642 4.963 -10.517 1.00 98.19 149 LEU A CA 1
ATOM 1161 C C . LEU A 1 149 ? -7.327 4.526 -11.953 1.00 98.19 149 LEU A C 1
ATOM 1163 O O . LEU A 1 149 ? -6.335 4.978 -12.511 1.00 98.19 149 LEU A O 1
ATOM 1167 N N . LEU A 1 150 ? -8.205 3.740 -12.587 1.00 98.44 150 LEU A N 1
ATOM 1168 C CA . LEU A 1 150 ? -8.023 3.290 -13.973 1.00 98.44 150 LEU A CA 1
ATOM 1169 C C . LEU A 1 150 ? -7.952 4.459 -14.970 1.00 98.44 150 LEU A C 1
ATOM 1171 O O . LEU A 1 150 ? -7.112 4.447 -15.865 1.00 98.44 150 LEU A O 1
ATOM 1175 N N . SER A 1 151 ? -8.786 5.492 -14.799 1.00 97.38 151 SER A N 1
ATOM 1176 C CA . SER A 1 151 ? -8.796 6.679 -15.673 1.00 97.38 151 SER A CA 1
ATOM 1177 C C . SER A 1 151 ? -7.522 7.526 -15.591 1.00 97.38 151 SER A C 1
ATOM 1179 O O . SER A 1 151 ? -7.266 8.345 -16.471 1.00 97.38 151 SER A O 1
ATOM 1181 N N . LYS A 1 152 ? -6.740 7.356 -14.521 1.00 97.56 152 LYS A N 1
ATOM 1182 C CA . LYS A 1 152 ? -5.503 8.094 -14.260 1.00 97.56 152 LYS A CA 1
ATOM 1183 C C . LYS A 1 152 ? -4.251 7.318 -14.665 1.00 97.56 152 LYS A C 1
ATOM 1185 O O . LYS A 1 152 ? -3.155 7.819 -14.434 1.00 97.56 152 LYS A O 1
ATOM 1190 N N . GLN A 1 153 ? -4.393 6.129 -15.255 1.00 98.44 153 GLN A N 1
ATOM 1191 C CA . GLN A 1 153 ? -3.257 5.449 -15.865 1.00 98.44 153 GLN A CA 1
ATOM 1192 C C . GLN A 1 153 ? -2.773 6.253 -17.076 1.00 98.44 153 GLN A C 1
ATOM 1194 O O . GLN A 1 153 ? -3.553 6.578 -17.974 1.00 98.44 153 GLN A O 1
ATOM 1199 N N . ASN A 1 154 ? -1.481 6.559 -17.107 1.00 98.06 154 ASN A N 1
ATOM 1200 C CA . ASN A 1 154 ? -0.850 7.230 -18.232 1.00 98.06 154 ASN A CA 1
ATOM 1201 C C . ASN A 1 154 ? -0.824 6.319 -19.468 1.00 98.06 154 ASN A C 1
ATOM 1203 O O . ASN A 1 154 ? -0.923 5.093 -19.379 1.00 98.06 154 ASN A O 1
ATOM 1207 N N . ALA A 1 155 ? -0.651 6.918 -20.649 1.00 97.12 155 ALA A N 1
ATOM 1208 C CA . ALA A 1 155 ? -0.623 6.178 -21.912 1.00 97.12 155 ALA A CA 1
ATOM 1209 C C . ALA A 1 155 ? 0.501 5.123 -21.977 1.00 97.12 155 ALA A C 1
ATOM 1211 O O . ALA A 1 155 ? 0.334 4.097 -22.635 1.00 97.12 155 ALA A O 1
ATOM 1212 N N . ASP A 1 156 ? 1.611 5.355 -21.270 1.00 97.62 156 ASP A N 1
ATOM 1213 C CA . ASP A 1 156 ? 2.748 4.436 -21.147 1.00 97.62 156 ASP A CA 1
ATOM 1214 C C . ASP A 1 156 ? 2.538 3.321 -20.102 1.00 97.62 156 ASP A C 1
ATOM 1216 O O . ASP A 1 156 ? 3.389 2.446 -19.961 1.00 97.62 156 ASP A O 1
ATOM 1220 N N . GLY A 1 157 ? 1.406 3.326 -19.391 1.00 98.25 157 GLY A N 1
ATOM 1221 C CA . GLY A 1 157 ? 1.055 2.346 -18.362 1.00 98.25 157 GLY A CA 1
ATOM 1222 C C . GLY A 1 157 ? 1.379 2.767 -16.930 1.00 98.25 157 GLY A C 1
ATOM 1223 O O . GLY A 1 157 ? 0.913 2.107 -15.997 1.00 98.25 157 GLY A O 1
ATOM 1224 N N . SER A 1 158 ? 2.123 3.856 -16.741 1.00 98.56 158 SER A N 1
ATOM 1225 C CA . SER A 1 158 ? 2.500 4.352 -15.416 1.00 98.56 158 SER A CA 1
ATOM 1226 C C . SER A 1 158 ? 1.350 5.022 -14.668 1.00 98.56 158 SER A C 1
ATOM 1228 O O . SER A 1 158 ? 0.324 5.394 -15.242 1.00 98.56 158 SER A O 1
ATOM 1230 N N . PHE A 1 159 ? 1.552 5.219 -13.369 1.00 98.56 159 PHE A N 1
ATOM 1231 C CA . PHE A 1 159 ? 0.752 6.111 -12.540 1.00 98.56 159 PHE A CA 1
ATOM 1232 C C . PHE A 1 159 ? 1.658 7.152 -11.885 1.00 98.56 159 PHE A C 1
ATOM 1234 O O . PHE A 1 159 ? 2.852 6.931 -11.690 1.00 98.56 159 PHE A O 1
ATOM 1241 N N . SER A 1 160 ? 1.082 8.294 -11.529 1.00 95.88 160 SER A N 1
ATOM 1242 C CA . SER A 1 160 ? 1.784 9.378 -10.848 1.00 95.88 160 SER A CA 1
ATOM 1243 C C . SER A 1 160 ? 0.807 10.217 -10.030 1.00 95.88 160 SER A C 1
ATOM 1245 O O . SER A 1 160 ? -0.407 10.175 -10.246 1.00 95.88 160 SER A O 1
ATOM 1247 N N . LEU A 1 161 ? 1.310 10.988 -9.061 1.00 90.75 161 LEU A N 1
ATOM 1248 C CA . LEU A 1 161 ? 0.460 11.967 -8.373 1.00 90.75 161 LEU A CA 1
ATOM 1249 C C . LEU A 1 161 ? 0.124 13.141 -9.287 1.00 90.75 161 LEU A C 1
ATOM 1251 O O . LEU A 1 161 ? -0.997 13.634 -9.232 1.00 90.75 161 LEU A O 1
ATOM 1255 N N . ASN A 1 162 ? 1.088 13.558 -10.109 1.00 85.25 162 ASN A N 1
ATOM 1256 C CA . ASN A 1 162 ? 0.958 14.568 -11.149 1.00 85.25 162 ASN A CA 1
ATOM 1257 C C . ASN A 1 162 ? 2.044 14.339 -12.211 1.00 85.25 162 ASN A C 1
ATOM 1259 O O . ASN A 1 162 ? 3.199 14.104 -11.864 1.00 85.25 162 ASN A O 1
ATOM 1263 N N . GLY A 1 163 ? 1.703 14.500 -13.491 1.00 89.38 163 GLY A N 1
ATOM 1264 C CA . GLY A 1 163 ? 2.683 14.499 -14.580 1.00 89.38 163 GLY A CA 1
ATOM 1265 C C . GLY A 1 163 ? 3.257 13.116 -14.903 1.00 89.38 163 GLY A C 1
ATOM 1266 O O . GLY A 1 163 ? 2.508 12.148 -15.029 1.00 89.38 163 GLY A O 1
ATOM 1267 N N . ALA A 1 164 ? 4.578 13.050 -15.090 1.00 93.31 164 ALA A N 1
ATOM 1268 C CA . ALA A 1 164 ? 5.296 11.851 -15.529 1.00 93.31 164 ALA A CA 1
ATOM 1269 C C . ALA A 1 164 ? 5.169 10.679 -14.543 1.00 93.31 164 ALA A C 1
ATOM 1271 O O . ALA A 1 164 ? 4.935 10.893 -13.356 1.00 93.31 164 ALA A O 1
ATOM 1272 N N . GLY A 1 165 ? 5.318 9.456 -15.058 1.00 96.38 165 GLY A N 1
ATOM 1273 C CA . GLY A 1 165 ? 5.220 8.220 -14.285 1.00 96.38 165 GLY A CA 1
ATOM 1274 C C . GLY A 1 165 ? 6.190 8.147 -13.109 1.00 96.38 165 GLY A C 1
ATOM 1275 O O . GLY A 1 165 ? 7.325 8.609 -13.200 1.00 96.38 165 GLY A O 1
ATOM 1276 N N . ASP A 1 166 ? 5.730 7.539 -12.019 1.00 97.00 166 ASP A N 1
ATOM 1277 C CA . ASP A 1 166 ? 6.472 7.372 -10.772 1.00 97.00 166 ASP A CA 1
ATOM 1278 C C . ASP A 1 166 ? 6.438 5.897 -10.339 1.00 97.00 166 ASP A C 1
ATOM 1280 O O . ASP A 1 166 ? 5.385 5.252 -10.389 1.00 97.00 166 ASP A O 1
ATOM 1284 N N . VAL A 1 167 ? 7.593 5.345 -9.955 1.00 97.88 167 VAL A N 1
ATOM 1285 C CA . VAL A 1 167 ? 7.733 3.921 -9.597 1.00 97.88 167 VAL A CA 1
ATOM 1286 C C . VAL A 1 167 ? 6.903 3.577 -8.366 1.00 97.88 167 VAL A C 1
ATOM 1288 O O . VAL A 1 167 ? 6.172 2.582 -8.388 1.00 97.88 167 VAL A O 1
ATOM 1291 N N . ASP A 1 168 ? 6.946 4.418 -7.335 1.00 97.19 168 ASP A N 1
ATOM 1292 C CA . ASP A 1 168 ? 6.245 4.190 -6.075 1.00 97.19 168 ASP A CA 1
ATOM 1293 C C . ASP A 1 168 ? 4.735 4.227 -6.309 1.00 97.19 168 ASP A C 1
ATOM 1295 O O . ASP A 1 168 ? 4.023 3.290 -5.953 1.00 97.19 168 ASP A O 1
ATOM 1299 N N . VAL A 1 169 ? 4.236 5.269 -6.980 1.00 97.81 169 VAL A N 1
ATOM 1300 C CA . VAL A 1 169 ? 2.803 5.434 -7.259 1.00 97.81 169 VAL A CA 1
ATOM 1301 C C . VAL A 1 169 ? 2.296 4.344 -8.199 1.00 97.81 169 VAL A C 1
ATOM 1303 O O . VAL A 1 169 ? 1.189 3.840 -7.999 1.00 97.81 169 VAL A O 1
ATOM 1306 N N . THR A 1 170 ? 3.090 3.937 -9.194 1.00 98.75 170 THR A N 1
ATOM 1307 C CA . THR A 1 170 ? 2.742 2.822 -10.087 1.00 98.75 170 THR A CA 1
ATOM 1308 C C . THR A 1 170 ? 2.630 1.521 -9.304 1.00 98.75 170 THR A C 1
ATOM 1310 O O . THR A 1 170 ? 1.614 0.833 -9.400 1.00 98.75 170 THR A O 1
ATOM 1313 N N . ALA A 1 171 ? 3.616 1.198 -8.468 1.00 98.69 171 ALA A N 1
ATOM 1314 C CA . ALA A 1 171 ? 3.576 0.004 -7.637 1.00 98.69 171 ALA A CA 1
ATOM 1315 C C . ALA A 1 171 ? 2.407 0.037 -6.635 1.00 98.69 171 ALA A C 1
ATOM 1317 O O . ALA A 1 171 ? 1.651 -0.929 -6.535 1.00 98.69 171 ALA A O 1
ATOM 1318 N N . MET A 1 172 ? 2.178 1.165 -5.962 1.00 98.44 172 MET A N 1
ATOM 1319 C CA . MET A 1 172 ? 1.046 1.368 -5.054 1.00 98.44 172 MET A CA 1
ATOM 1320 C C . MET A 1 172 ? -0.311 1.218 -5.765 1.00 98.44 172 MET A C 1
ATOM 1322 O O . MET A 1 172 ? -1.238 0.605 -5.227 1.00 98.44 172 MET A O 1
ATOM 1326 N N . ALA A 1 173 ? -0.442 1.718 -6.997 1.00 98.75 173 ALA A N 1
ATOM 1327 C CA . ALA A 1 173 ? -1.633 1.507 -7.816 1.00 98.75 173 ALA A CA 1
ATOM 1328 C C . ALA A 1 173 ? -1.849 0.015 -8.106 1.00 98.75 173 ALA A C 1
ATOM 1330 O O . ALA A 1 173 ? -2.960 -0.487 -7.932 1.00 98.75 173 ALA A O 1
ATOM 1331 N N . LEU A 1 174 ? -0.792 -0.722 -8.465 1.00 98.88 174 LEU A N 1
ATOM 1332 C CA . LEU A 1 174 ? -0.865 -2.169 -8.685 1.00 98.88 174 LEU A CA 1
ATOM 1333 C C . LEU A 1 174 ? -1.249 -2.946 -7.415 1.00 98.88 174 LEU A C 1
ATOM 1335 O O . LEU A 1 174 ? -2.019 -3.904 -7.502 1.00 98.88 174 LEU A O 1
ATOM 1339 N N . GLN A 1 175 ? -0.803 -2.511 -6.232 1.00 98.62 175 GLN A N 1
ATOM 1340 C CA . GLN A 1 175 ? -1.248 -3.085 -4.955 1.00 98.62 175 GLN A CA 1
ATOM 1341 C C . GLN A 1 175 ? -2.767 -2.939 -4.778 1.00 98.62 175 GLN A C 1
ATOM 1343 O O . GLN A 1 175 ? -3.439 -3.910 -4.428 1.00 98.62 175 GLN A O 1
ATOM 1348 N N . ALA A 1 176 ? -3.338 -1.767 -5.075 1.00 98.31 176 ALA A N 1
ATOM 1349 C CA . ALA A 1 176 ? -4.788 -1.555 -5.032 1.00 98.31 176 ALA A CA 1
ATOM 1350 C C . ALA A 1 176 ? -5.540 -2.354 -6.114 1.00 98.31 176 ALA A C 1
ATOM 1352 O O . ALA A 1 176 ? -6.587 -2.945 -5.836 1.00 98.31 176 ALA A O 1
ATOM 1353 N N . LEU A 1 177 ? -5.007 -2.404 -7.338 1.00 98.44 177 LEU A N 1
ATOM 1354 C CA . LEU A 1 177 ? -5.607 -3.136 -8.457 1.00 98.44 177 LEU A CA 1
ATOM 1355 C C . LEU A 1 177 ? -5.556 -4.659 -8.271 1.00 98.44 177 LEU A C 1
ATOM 1357 O O . LEU A 1 177 ? -6.425 -5.352 -8.800 1.00 98.44 177 LEU A O 1
ATOM 1361 N N . SER A 1 178 ? -4.617 -5.187 -7.478 1.00 97.50 178 SER A N 1
ATOM 1362 C CA . SER A 1 178 ? -4.508 -6.627 -7.191 1.00 97.50 178 SER A CA 1
ATOM 1363 C C . SER A 1 178 ? -5.815 -7.235 -6.654 1.00 97.50 178 SER A C 1
ATOM 1365 O O . SER A 1 178 ? -6.175 -8.354 -7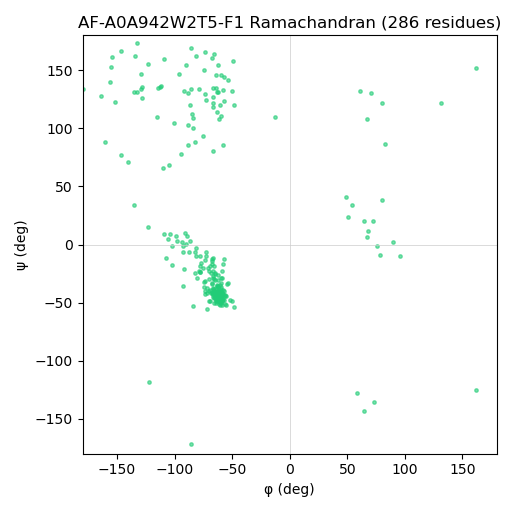.020 1.00 97.50 178 SER A O 1
ATOM 1367 N N . PHE A 1 179 ? -6.601 -6.466 -5.889 1.00 95.88 179 PHE A N 1
ATOM 1368 C CA . PHE A 1 179 ? -7.915 -6.878 -5.374 1.00 95.88 179 PHE A CA 1
ATOM 1369 C C . PHE A 1 179 ? -8.991 -7.056 -6.456 1.00 95.88 179 PHE A C 1
ATOM 1371 O O . PHE A 1 179 ? -10.056 -7.614 -6.180 1.00 95.88 179 PHE A O 1
ATOM 1378 N N . TYR A 1 180 ? -8.743 -6.561 -7.668 1.00 96.31 180 TYR A N 1
ATOM 1379 C CA . TYR A 1 180 ? -9.661 -6.587 -8.803 1.00 96.31 180 TYR A CA 1
ATOM 1380 C C . TYR A 1 180 ? -9.064 -7.280 -10.033 1.00 96.31 180 TYR A C 1
ATOM 1382 O O . TYR A 1 180 ? -9.626 -7.164 -11.119 1.00 96.31 180 TYR A O 1
ATOM 1390 N N . SER A 1 181 ? -7.972 -8.032 -9.875 1.00 95.25 181 SER A N 1
ATOM 1391 C CA . SER A 1 181 ? -7.261 -8.718 -10.969 1.00 95.25 181 SER A CA 1
ATOM 1392 C C . SER A 1 181 ? -8.121 -9.700 -11.777 1.00 95.25 181 SER A C 1
ATOM 1394 O O . SER A 1 181 ? -7.765 -10.053 -12.898 1.00 95.25 181 SER A O 1
ATOM 1396 N N . TYR A 1 182 ? -9.275 -10.103 -11.238 1.00 93.12 182 TYR A N 1
ATOM 1397 C CA . TYR A 1 182 ? -10.284 -10.915 -11.919 1.00 93.12 182 TYR A CA 1
ATOM 1398 C C . TYR A 1 182 ? -11.096 -10.149 -12.981 1.00 93.12 182 TYR A C 1
ATOM 1400 O O . TYR A 1 182 ? -11.835 -10.777 -13.737 1.00 93.12 182 TYR A O 1
ATOM 1408 N N . ARG A 1 183 ? -11.033 -8.810 -13.021 1.00 96.12 183 ARG A N 1
ATOM 1409 C CA . ARG A 1 183 ? -11.713 -7.988 -14.035 1.00 96.12 183 ARG A CA 1
ATOM 1410 C C . ARG A 1 183 ? -10.777 -7.742 -15.212 1.00 96.12 183 ARG A C 1
ATOM 1412 O O . ARG A 1 183 ? -9.646 -7.310 -15.016 1.00 96.12 183 ARG A O 1
ATOM 1419 N N . GLU A 1 184 ? -11.271 -7.940 -16.428 1.00 97.25 184 GLU A N 1
ATOM 1420 C CA . GLU A 1 184 ? -10.472 -7.828 -17.655 1.00 97.25 184 GLU A CA 1
ATOM 1421 C C . GLU A 1 184 ? -9.836 -6.440 -17.834 1.00 97.25 184 GLU A C 1
ATOM 1423 O O . GLU A 1 184 ? -8.630 -6.331 -18.029 1.00 97.25 184 GLU A O 1
ATOM 1428 N N . ASN A 1 185 ? -10.612 -5.365 -17.667 1.00 97.12 185 ASN A N 1
ATOM 1429 C CA . ASN A 1 185 ? -10.101 -3.997 -17.783 1.00 97.12 185 ASN A CA 1
ATOM 1430 C C . ASN A 1 185 ? -9.021 -3.671 -16.735 1.00 97.12 185 ASN A C 1
ATOM 1432 O O . ASN A 1 185 ? -8.058 -2.963 -17.028 1.00 97.12 185 ASN A O 1
ATOM 1436 N N . VAL A 1 186 ? -9.160 -4.208 -15.520 1.00 98.50 186 VAL A N 1
ATOM 1437 C CA . VAL A 1 186 ? -8.145 -4.083 -14.468 1.00 98.50 186 VAL A CA 1
ATOM 1438 C C . VAL A 1 186 ? -6.912 -4.897 -14.822 1.00 98.50 186 VAL A C 1
ATOM 1440 O O . VAL A 1 186 ? -5.798 -4.419 -14.630 1.00 98.50 186 VAL A O 1
ATOM 1443 N N . ARG A 1 187 ? -7.091 -6.098 -15.375 1.00 98.12 187 ARG A N 1
ATOM 1444 C CA . ARG A 1 187 ? -5.981 -6.940 -15.807 1.00 98.12 187 ARG A CA 1
ATOM 1445 C C . ARG A 1 187 ? -5.139 -6.253 -16.880 1.00 98.12 187 ARG A C 1
ATOM 1447 O O . ARG A 1 187 ? -3.924 -6.196 -16.734 1.00 98.12 187 ARG A O 1
ATOM 1454 N N . THR A 1 188 ? -5.776 -5.627 -17.869 1.00 98.62 188 THR A N 1
ATOM 1455 C CA . THR A 1 188 ? -5.079 -4.806 -18.870 1.00 98.62 188 THR A CA 1
ATOM 1456 C C . THR A 1 188 ? -4.279 -3.668 -18.231 1.00 98.62 188 THR A C 1
ATOM 1458 O O . THR A 1 188 ? -3.141 -3.422 -18.628 1.00 98.62 188 THR A O 1
ATOM 1461 N N . ALA A 1 189 ? -4.844 -2.973 -17.238 1.00 98.81 189 ALA A N 1
ATOM 1462 C CA . ALA A 1 189 ? -4.131 -1.910 -16.533 1.00 98.81 189 ALA A CA 1
ATOM 1463 C C . ALA A 1 189 ? -2.937 -2.452 -15.726 1.00 98.81 189 ALA A C 1
ATOM 1465 O O . ALA A 1 189 ? -1.867 -1.843 -15.742 1.00 98.81 189 ALA A O 1
ATOM 1466 N N . ILE A 1 190 ? -3.095 -3.610 -15.075 1.00 98.88 190 ILE A N 1
ATOM 1467 C CA . ILE A 1 190 ? -2.015 -4.302 -14.358 1.00 98.88 190 ILE A CA 1
ATOM 1468 C C . ILE A 1 190 ? -0.872 -4.651 -15.313 1.00 98.88 190 ILE A C 1
ATOM 1470 O O . ILE A 1 190 ? 0.271 -4.309 -15.024 1.00 98.88 190 ILE A O 1
ATOM 1474 N N . ASP A 1 191 ? -1.167 -5.275 -16.454 1.00 98.81 191 ASP A N 1
ATOM 1475 C CA . ASP A 1 191 ? -0.140 -5.707 -17.408 1.00 98.81 191 ASP A CA 1
ATOM 1476 C C . ASP A 1 191 ? 0.649 -4.504 -17.966 1.00 98.81 191 ASP A C 1
ATOM 1478 O O . ASP A 1 191 ? 1.877 -4.550 -18.052 1.00 98.81 191 ASP A O 1
ATOM 1482 N N . LYS A 1 192 ? -0.028 -3.381 -18.254 1.00 98.81 192 LYS A N 1
ATOM 1483 C CA . LYS A 1 192 ? 0.631 -2.125 -18.659 1.00 98.81 192 LYS A CA 1
ATOM 1484 C C . LYS A 1 192 ? 1.539 -1.554 -17.568 1.00 98.81 192 LYS A C 1
ATOM 1486 O O . LYS A 1 192 ? 2.666 -1.166 -17.863 1.00 98.81 192 LYS A O 1
ATOM 1491 N N . GLY A 1 193 ? 1.067 -1.517 -16.320 1.00 98.81 193 GLY A N 1
ATOM 1492 C CA . GLY A 1 193 ? 1.855 -1.019 -15.191 1.00 98.81 193 GLY A CA 1
ATOM 1493 C C . GLY A 1 193 ? 3.072 -1.897 -14.896 1.00 98.81 193 GLY A C 1
ATOM 1494 O O . GLY A 1 193 ? 4.159 -1.376 -14.665 1.00 98.81 193 GLY A O 1
ATOM 1495 N N . LEU A 1 194 ? 2.923 -3.225 -14.975 1.00 98.75 194 LEU A N 1
ATOM 1496 C CA . LEU A 1 194 ? 4.032 -4.173 -14.838 1.00 98.75 194 LEU A CA 1
ATOM 1497 C C . LEU A 1 194 ? 5.083 -3.983 -15.933 1.00 98.75 194 LEU A C 1
ATOM 1499 O O . LEU A 1 194 ? 6.270 -3.940 -15.622 1.00 98.75 194 LEU A O 1
ATOM 1503 N N . ASN A 1 195 ? 4.651 -3.833 -17.189 1.00 98.50 195 ASN A N 1
ATOM 1504 C CA . ASN A 1 195 ? 5.561 -3.568 -18.300 1.00 98.50 195 ASN A CA 1
ATOM 1505 C C . ASN A 1 195 ? 6.306 -2.240 -18.112 1.00 98.50 195 ASN A C 1
ATOM 1507 O O . ASN A 1 195 ? 7.499 -2.158 -18.389 1.00 98.50 195 ASN A O 1
ATOM 1511 N N . TRP A 1 196 ? 5.630 -1.199 -17.622 1.00 98.62 196 TRP A N 1
ATOM 1512 C CA . TRP A 1 196 ? 6.291 0.069 -17.332 1.00 98.62 196 TRP A CA 1
ATOM 1513 C C . TRP A 1 196 ? 7.329 -0.071 -16.208 1.00 98.62 196 TRP A C 1
ATOM 1515 O O . TRP A 1 196 ? 8.460 0.379 -16.380 1.00 98.62 196 TRP A O 1
ATOM 1525 N N . LEU A 1 197 ? 6.999 -0.754 -15.104 1.00 98.44 197 LEU A N 1
ATOM 1526 C CA . LEU A 1 197 ? 7.940 -1.006 -14.000 1.00 98.44 197 LEU A CA 1
ATOM 1527 C C . LEU A 1 197 ? 9.176 -1.805 -14.439 1.00 98.44 197 LEU A C 1
ATOM 1529 O O . LEU A 1 197 ? 10.266 -1.540 -13.949 1.00 98.44 197 LEU A O 1
ATOM 1533 N N . ASP A 1 198 ? 9.039 -2.738 -15.383 1.00 95.06 198 ASP A N 1
ATOM 1534 C CA . ASP A 1 198 ? 10.176 -3.515 -15.906 1.00 95.06 198 ASP A CA 1
ATOM 1535 C C . ASP A 1 198 ? 11.187 -2.680 -16.691 1.00 95.06 198 ASP A C 1
ATOM 1537 O O . ASP A 1 198 ? 12.349 -3.064 -16.815 1.00 95.06 198 ASP A O 1
ATOM 1541 N N . ASN A 1 199 ? 10.749 -1.538 -17.219 1.00 96.06 199 ASN A N 1
ATOM 1542 C CA . ASN A 1 199 ? 11.565 -0.655 -18.044 1.00 96.06 199 ASN A CA 1
ATOM 1543 C C . ASN A 1 199 ? 12.010 0.614 -17.301 1.00 96.06 199 ASN A C 1
ATOM 1545 O O . ASN A 1 199 ? 12.630 1.485 -17.909 1.00 96.06 199 ASN A O 1
ATOM 1549 N N . ASN A 1 200 ? 11.708 0.735 -16.004 1.00 95.81 200 ASN A N 1
ATOM 1550 C CA . ASN A 1 200 ? 12.044 1.906 -15.199 1.00 95.81 200 ASN A CA 1
ATOM 1551 C C . ASN A 1 200 ? 12.770 1.502 -13.914 1.00 95.81 200 ASN A C 1
ATOM 1553 O O . ASN A 1 200 ? 12.399 0.557 -13.221 1.00 95.81 200 ASN A O 1
ATOM 1557 N N . SER A 1 201 ? 13.832 2.234 -13.590 1.00 88.50 201 SER A N 1
ATOM 1558 C CA . SER A 1 201 ? 14.693 1.909 -12.455 1.00 88.50 201 SER A CA 1
ATOM 1559 C C . SER A 1 201 ? 14.081 2.354 -11.131 1.00 88.50 201 SER A C 1
ATOM 1561 O O . SER A 1 201 ? 13.674 3.503 -10.979 1.00 88.50 201 SER A O 1
ATOM 1563 N N . ASN A 1 202 ? 14.119 1.465 -10.140 1.00 89.50 202 ASN A N 1
ATOM 1564 C CA . ASN A 1 202 ? 13.914 1.822 -8.739 1.00 89.50 202 ASN A CA 1
ATOM 1565 C C . ASN A 1 202 ? 15.071 2.705 -8.271 1.00 89.50 202 ASN A C 1
ATOM 1567 O O . ASN A 1 202 ? 16.236 2.383 -8.523 1.00 89.50 202 ASN A O 1
ATOM 1571 N N . ASP A 1 203 ? 14.768 3.787 -7.563 1.00 89.06 203 ASP A N 1
ATOM 1572 C CA . ASP A 1 203 ? 15.788 4.750 -7.163 1.00 89.06 203 ASP A CA 1
ATOM 1573 C C . ASP A 1 203 ? 16.202 4.605 -5.685 1.00 89.06 203 ASP A C 1
ATOM 1575 O O . ASP A 1 203 ? 17.263 5.097 -5.300 1.00 89.06 203 ASP A O 1
ATOM 1579 N N . SER A 1 204 ? 15.402 3.930 -4.858 1.00 96.81 204 SER A N 1
ATOM 1580 C CA . SER A 1 204 ? 15.538 3.862 -3.400 1.00 96.81 204 SER A CA 1
ATOM 1581 C C . SER A 1 204 ? 15.091 2.511 -2.839 1.00 96.81 204 SER A C 1
ATOM 1583 O O . SER A 1 204 ? 14.445 1.714 -3.527 1.00 96.81 204 SER A O 1
ATOM 1585 N N . SER A 1 205 ? 15.427 2.244 -1.573 1.00 96.50 205 SER A N 1
ATOM 1586 C CA . SER A 1 205 ? 14.912 1.066 -0.861 1.00 96.50 205 SER A CA 1
ATOM 1587 C C . SER A 1 205 ? 13.379 1.073 -0.762 1.00 96.50 205 SER A C 1
ATOM 1589 O O . SER A 1 205 ? 12.742 0.026 -0.847 1.00 96.50 205 SER A O 1
ATOM 1591 N N . GLU A 1 206 ? 12.777 2.255 -0.649 1.00 96.06 206 GLU A N 1
ATOM 1592 C CA . GLU A 1 206 ? 11.339 2.467 -0.550 1.00 96.06 206 GLU A CA 1
ATOM 1593 C C . GLU A 1 206 ? 10.636 2.111 -1.860 1.00 96.06 206 GLU A C 1
ATOM 1595 O O . GLU A 1 206 ? 9.631 1.401 -1.833 1.00 96.06 206 GLU A O 1
ATOM 1600 N N . SER A 1 207 ? 11.208 2.488 -3.007 1.00 97.44 207 SER A N 1
ATOM 1601 C CA . SER A 1 207 ? 10.690 2.075 -4.316 1.00 97.44 207 SER A CA 1
ATOM 1602 C C . SER A 1 207 ? 10.719 0.560 -4.485 1.00 97.44 207 SER A C 1
ATOM 1604 O O . SER A 1 207 ? 9.705 -0.049 -4.836 1.00 97.44 207 SER A O 1
ATOM 1606 N N . TYR A 1 208 ? 11.843 -0.080 -4.136 1.00 98.38 208 TYR A N 1
ATOM 1607 C CA . TYR A 1 208 ? 11.928 -1.543 -4.140 1.00 98.38 208 TYR A CA 1
ATOM 1608 C C . TYR A 1 208 ? 10.903 -2.182 -3.195 1.00 98.38 208 TYR A C 1
ATOM 1610 O O . TYR A 1 208 ? 10.310 -3.204 -3.542 1.00 98.38 208 TYR A O 1
ATOM 1618 N N . ALA A 1 209 ? 10.657 -1.583 -2.027 1.00 97.88 209 ALA A N 1
ATOM 1619 C CA . ALA A 1 209 ? 9.645 -2.051 -1.088 1.00 97.88 209 ALA A CA 1
ATOM 1620 C C . ALA A 1 209 ? 8.233 -1.996 -1.697 1.00 97.88 209 ALA A C 1
ATOM 1622 O O . ALA A 1 209 ? 7.502 -2.989 -1.639 1.00 97.88 209 ALA A O 1
ATOM 1623 N N . GLN A 1 210 ? 7.862 -0.887 -2.346 1.00 98.19 210 GLN A N 1
ATOM 1624 C CA . GLN A 1 210 ? 6.560 -0.752 -3.006 1.00 98.19 210 GLN A CA 1
ATOM 1625 C C . GLN A 1 210 ? 6.389 -1.764 -4.146 1.00 98.19 210 GLN A C 1
ATOM 1627 O O . GLN A 1 210 ? 5.346 -2.427 -4.231 1.00 98.19 210 GLN A O 1
ATOM 1632 N N . VAL A 1 211 ? 7.411 -1.932 -4.995 1.00 98.69 211 VAL A N 1
ATOM 1633 C CA . VAL A 1 211 ? 7.398 -2.910 -6.098 1.00 98.69 211 VAL A CA 1
ATOM 1634 C C . VAL A 1 211 ? 7.285 -4.337 -5.563 1.00 98.69 211 VAL A C 1
ATOM 1636 O O . VAL A 1 211 ? 6.481 -5.119 -6.071 1.00 98.69 211 VAL A O 1
ATOM 1639 N N . LEU A 1 212 ? 8.013 -4.677 -4.496 1.00 98.69 212 LEU A N 1
ATOM 1640 C CA . LEU A 1 212 ? 7.947 -6.006 -3.889 1.00 98.69 212 LEU A CA 1
ATOM 1641 C C . LEU A 1 212 ? 6.551 -6.308 -3.330 1.00 98.69 212 LEU A C 1
ATOM 1643 O O . LEU A 1 212 ? 6.021 -7.402 -3.546 1.00 98.69 212 LEU A O 1
ATOM 1647 N N . VAL A 1 213 ? 5.910 -5.342 -2.663 1.00 98.62 213 VAL A N 1
ATOM 1648 C CA . VAL A 1 213 ? 4.527 -5.512 -2.186 1.00 98.62 213 VAL A CA 1
ATOM 1649 C C . VAL A 1 213 ? 3.541 -5.620 -3.343 1.00 98.62 213 VAL A C 1
ATOM 1651 O O . VAL A 1 213 ? 2.617 -6.431 -3.271 1.00 98.62 213 VAL A O 1
ATOM 1654 N N . ALA A 1 214 ? 3.735 -4.869 -4.429 1.00 98.75 214 ALA A N 1
ATOM 1655 C CA . ALA A 1 214 ? 2.908 -5.003 -5.625 1.00 98.75 214 ALA A CA 1
ATOM 1656 C C . ALA A 1 214 ? 3.021 -6.412 -6.221 1.00 98.75 214 ALA A C 1
ATOM 1658 O O . ALA A 1 214 ? 2.005 -7.077 -6.422 1.00 98.75 214 ALA A O 1
ATOM 1659 N N . TYR A 1 215 ? 4.242 -6.902 -6.443 1.00 98.69 215 TYR A N 1
ATOM 1660 C CA . TYR A 1 215 ? 4.463 -8.196 -7.089 1.00 98.69 215 TYR A CA 1
ATOM 1661 C C . TYR A 1 215 ? 3.969 -9.358 -6.223 1.00 98.69 215 TYR A C 1
ATOM 1663 O O . TYR A 1 215 ? 3.264 -10.234 -6.717 1.00 98.69 215 TYR A O 1
ATOM 1671 N N . THR A 1 216 ? 4.238 -9.329 -4.916 1.00 98.50 216 THR A N 1
ATOM 1672 C CA . THR A 1 216 ? 3.730 -10.350 -3.979 1.00 98.50 216 THR A CA 1
ATOM 1673 C C . THR A 1 216 ? 2.207 -10.303 -3.813 1.00 98.50 216 THR A C 1
ATOM 1675 O O . THR A 1 216 ? 1.591 -11.340 -3.574 1.00 98.50 216 THR A O 1
ATOM 1678 N N . SER A 1 217 ? 1.571 -9.136 -3.979 1.00 97.94 217 SER A N 1
ATOM 1679 C CA . SER A 1 217 ? 0.102 -9.016 -3.983 1.00 97.94 217 SER A CA 1
ATOM 1680 C C . SER A 1 217 ? -0.531 -9.539 -5.273 1.00 97.94 217 SER A C 1
ATOM 1682 O O . SER A 1 217 ? -1.650 -10.049 -5.246 1.00 97.94 217 SER A O 1
ATOM 1684 N N . LEU A 1 218 ? 0.175 -9.413 -6.397 1.00 97.75 218 LEU A N 1
ATOM 1685 C CA . LEU A 1 218 ? -0.250 -9.921 -7.700 1.00 97.75 218 LEU A CA 1
ATOM 1686 C C . LEU A 1 218 ? -0.027 -11.437 -7.841 1.00 97.75 218 LEU A C 1
ATOM 1688 O O . LEU A 1 218 ? -0.742 -12.073 -8.613 1.00 97.75 218 LEU A O 1
ATOM 1692 N N . GLY A 1 219 ? 0.897 -12.026 -7.077 1.00 95.50 219 GLY A N 1
ATOM 1693 C CA . GLY A 1 219 ? 1.108 -13.474 -7.013 1.00 95.50 219 GLY A CA 1
ATOM 1694 C C . GLY A 1 219 ? 1.442 -14.068 -8.381 1.00 95.50 219 GLY A C 1
ATOM 1695 O O . GLY A 1 219 ? 2.305 -13.538 -9.070 1.00 95.50 219 GLY A O 1
ATOM 1696 N N . ASP A 1 220 ? 0.711 -15.106 -8.803 1.00 93.25 220 ASP A N 1
ATOM 1697 C CA . ASP A 1 220 ? 0.935 -15.868 -10.051 1.00 93.25 220 ASP A CA 1
ATOM 1698 C C . ASP A 1 220 ? 0.909 -15.029 -11.344 1.00 93.25 220 ASP A C 1
ATOM 1700 O O . ASP A 1 220 ? 1.296 -15.490 -12.416 1.00 93.25 220 ASP A O 1
ATOM 1704 N N . ILE A 1 221 ? 0.441 -13.784 -11.261 1.00 96.44 221 ILE A N 1
ATOM 1705 C CA . ILE A 1 221 ? 0.510 -12.796 -12.341 1.00 96.44 221 ILE A CA 1
ATOM 1706 C C . ILE A 1 221 ? 1.962 -12.394 -12.649 1.00 96.44 221 ILE A C 1
ATOM 1708 O O . ILE A 1 221 ? 2.269 -12.028 -13.784 1.00 96.44 221 ILE A O 1
ATOM 1712 N N . VAL A 1 222 ? 2.840 -12.442 -11.646 1.00 97.75 222 VAL A N 1
ATOM 1713 C CA . VAL A 1 222 ? 4.257 -12.086 -11.725 1.00 97.75 222 VAL A CA 1
ATOM 1714 C C . VAL A 1 222 ? 5.093 -13.343 -11.486 1.00 97.75 222 VAL A C 1
ATOM 1716 O O . VAL A 1 222 ? 4.832 -14.115 -10.569 1.00 97.75 222 VAL A O 1
ATOM 1719 N N . SER A 1 223 ? 6.123 -13.567 -12.304 1.00 97.75 223 SER A N 1
ATOM 1720 C CA . SER A 1 223 ? 6.985 -14.741 -12.142 1.00 97.75 223 SER A CA 1
ATOM 1721 C C . SER A 1 223 ? 7.750 -14.714 -10.812 1.00 97.75 223 SER A C 1
ATOM 1723 O O . SER A 1 223 ? 8.174 -13.655 -10.338 1.00 97.75 223 SER A O 1
ATOM 1725 N N . LYS A 1 224 ? 7.979 -15.899 -10.228 1.00 96.38 224 LYS A N 1
ATOM 1726 C CA . LYS A 1 224 ? 8.738 -16.049 -8.975 1.00 96.38 224 LYS A CA 1
ATOM 1727 C C . LYS A 1 224 ? 10.131 -15.424 -9.069 1.00 96.38 224 LYS A C 1
ATOM 1729 O O . LYS A 1 224 ? 10.502 -14.669 -8.180 1.00 96.38 224 LYS A O 1
ATOM 1734 N N . ASP A 1 225 ? 10.841 -15.649 -10.172 1.00 97.81 225 ASP A N 1
ATOM 1735 C CA . ASP A 1 225 ? 12.181 -15.089 -10.394 1.00 97.81 225 ASP A CA 1
ATOM 1736 C C . ASP A 1 225 ? 12.185 -13.558 -10.332 1.00 97.81 225 ASP A C 1
ATOM 1738 O O . ASP A 1 225 ? 13.087 -12.944 -9.767 1.00 97.81 225 ASP A O 1
ATOM 1742 N N . LYS A 1 226 ? 11.146 -12.916 -10.878 1.00 96.88 226 LYS A N 1
ATOM 1743 C CA . LYS A 1 226 ? 11.009 -11.459 -10.858 1.00 96.88 226 LYS A CA 1
ATOM 1744 C C . LYS A 1 226 ? 10.746 -10.937 -9.442 1.00 96.88 226 LYS A C 1
ATOM 1746 O O . LYS A 1 226 ? 11.324 -9.922 -9.060 1.00 96.88 226 LYS A O 1
ATOM 1751 N N . ILE A 1 227 ? 9.935 -11.642 -8.651 1.00 98.25 227 ILE A N 1
ATOM 1752 C CA . ILE A 1 227 ? 9.733 -11.339 -7.224 1.00 98.25 227 ILE A CA 1
ATOM 1753 C C . ILE A 1 227 ? 11.059 -11.467 -6.456 1.00 98.25 227 ILE A C 1
ATOM 1755 O O . ILE A 1 227 ? 11.421 -10.563 -5.702 1.00 98.25 227 ILE A O 1
ATOM 1759 N N . ASP A 1 228 ? 11.805 -12.546 -6.691 1.00 97.88 228 ASP A N 1
ATOM 1760 C CA . ASP A 1 228 ? 13.056 -12.844 -5.983 1.00 97.88 228 ASP A CA 1
ATOM 1761 C C . ASP A 1 228 ? 14.152 -11.837 -6.317 1.00 97.88 228 ASP A C 1
ATOM 1763 O O . ASP A 1 228 ? 14.875 -11.387 -5.430 1.00 97.88 228 ASP A O 1
ATOM 1767 N N . ASN A 1 229 ? 14.231 -11.406 -7.576 1.00 97.69 229 ASN A N 1
ATOM 1768 C CA . ASN A 1 229 ? 15.161 -10.365 -8.002 1.00 97.69 229 ASN A CA 1
ATOM 1769 C C . ASN A 1 229 ? 14.886 -9.025 -7.306 1.00 97.69 229 ASN A C 1
ATOM 1771 O O . ASN A 1 229 ? 15.821 -8.391 -6.817 1.00 97.69 229 ASN A O 1
ATOM 1775 N N . VAL A 1 230 ? 13.620 -8.604 -7.204 1.00 98.12 230 VAL A N 1
ATOM 1776 C CA . VAL A 1 230 ? 13.250 -7.372 -6.484 1.00 98.12 230 VAL A CA 1
ATOM 1777 C C . VAL A 1 230 ? 13.580 -7.489 -4.996 1.00 98.12 230 VAL A C 1
ATOM 1779 O O . VAL A 1 230 ? 14.142 -6.555 -4.426 1.00 98.12 230 VAL A O 1
ATOM 1782 N N . TYR A 1 231 ? 13.291 -8.637 -4.376 1.00 97.75 231 TYR A N 1
ATOM 1783 C CA . TYR A 1 231 ? 13.653 -8.895 -2.982 1.00 97.75 231 TYR A CA 1
ATOM 1784 C C . TYR A 1 231 ? 15.171 -8.821 -2.764 1.00 97.75 231 TYR A C 1
ATOM 1786 O O . TYR A 1 231 ? 15.627 -8.092 -1.887 1.00 97.75 231 TYR A O 1
ATOM 1794 N N . ASN A 1 232 ? 15.970 -9.493 -3.594 1.00 96.69 232 ASN A N 1
ATOM 1795 C CA . ASN A 1 232 ? 17.431 -9.462 -3.493 1.00 96.69 232 ASN A CA 1
ATOM 1796 C C . ASN A 1 232 ? 17.986 -8.039 -3.673 1.00 96.69 232 ASN A C 1
ATOM 1798 O O . ASN A 1 232 ? 18.870 -7.612 -2.922 1.00 96.69 232 ASN A O 1
ATOM 1802 N N . SER A 1 233 ? 17.433 -7.270 -4.617 1.00 97.19 233 SER A N 1
ATOM 1803 C CA . SER A 1 233 ? 17.789 -5.861 -4.791 1.00 97.19 233 SER A CA 1
ATOM 1804 C C . SER A 1 233 ? 17.435 -5.024 -3.563 1.00 97.19 233 SER A C 1
ATOM 1806 O O . SER A 1 233 ? 18.293 -4.268 -3.107 1.00 97.19 233 SER A O 1
ATOM 1808 N N . LEU A 1 234 ? 16.249 -5.192 -2.966 1.00 97.19 234 LEU A N 1
ATOM 1809 C CA . LEU A 1 234 ? 15.884 -4.530 -1.708 1.00 97.19 234 LEU A CA 1
ATOM 1810 C C . LEU A 1 234 ? 16.876 -4.875 -0.590 1.00 97.19 234 LEU A C 1
ATOM 1812 O O . LEU A 1 234 ? 17.388 -3.985 0.086 1.00 97.19 234 LEU A O 1
ATOM 1816 N N . MET A 1 235 ? 17.204 -6.159 -0.434 1.00 95.69 235 MET A N 1
ATOM 1817 C CA . MET A 1 235 ? 18.085 -6.638 0.633 1.00 95.69 235 MET A CA 1
ATOM 1818 C C . MET A 1 235 ? 19.497 -6.070 0.555 1.00 95.69 235 MET A C 1
ATOM 1820 O O . MET A 1 235 ? 20.150 -5.901 1.581 1.00 95.69 235 MET A O 1
ATOM 1824 N N . SER A 1 236 ? 19.961 -5.688 -0.633 1.00 95.62 236 SER A N 1
ATOM 1825 C CA . SER A 1 236 ? 21.253 -5.021 -0.759 1.00 95.62 236 SER A CA 1
ATOM 1826 C C . SER A 1 236 ? 21.286 -3.616 -0.118 1.00 95.62 236 SER A C 1
ATOM 1828 O O . SER A 1 236 ? 22.359 -3.018 -0.054 1.00 95.62 236 SER A O 1
ATOM 1830 N N . TYR A 1 237 ? 20.142 -3.025 0.272 1.00 95.75 237 TYR A N 1
ATOM 1831 C CA . TYR A 1 237 ? 20.042 -1.749 1.018 1.00 95.75 237 TYR A CA 1
ATOM 1832 C C . TYR A 1 237 ? 20.047 -1.945 2.544 1.00 95.75 237 TYR A C 1
ATOM 1834 O O . TYR A 1 237 ? 19.950 -0.967 3.285 1.00 95.75 237 TYR A O 1
ATOM 1842 N N . ALA A 1 238 ? 20.141 -3.187 3.026 1.00 93.25 238 ALA A N 1
ATOM 1843 C CA . ALA A 1 238 ? 20.250 -3.450 4.452 1.00 93.25 238 ALA A CA 1
ATOM 1844 C C . ALA A 1 238 ? 21.561 -2.869 5.011 1.00 93.25 238 ALA A C 1
ATOM 1846 O O . ALA A 1 238 ? 22.636 -3.034 4.433 1.00 93.25 238 ALA A O 1
ATOM 1847 N N . VAL A 1 239 ? 21.453 -2.200 6.154 1.00 91.12 239 VAL A N 1
ATOM 1848 C CA . VAL A 1 239 ? 22.553 -1.623 6.935 1.00 91.12 239 VAL A CA 1
ATOM 1849 C C . VAL A 1 239 ? 22.377 -2.012 8.402 1.00 91.12 239 VAL A C 1
ATOM 1851 O O . VAL A 1 239 ? 21.355 -2.588 8.781 1.00 91.12 239 VAL A O 1
ATOM 1854 N N . ASP A 1 240 ? 23.358 -1.700 9.249 1.00 86.50 240 ASP A N 1
ATOM 1855 C CA . ASP A 1 240 ? 23.187 -1.920 10.685 1.00 86.50 240 ASP A CA 1
ATOM 1856 C C . ASP A 1 240 ? 21.966 -1.144 11.213 1.00 86.50 240 ASP A C 1
ATOM 1858 O O . ASP A 1 240 ? 21.742 0.020 10.869 1.00 86.50 240 ASP A O 1
ATOM 1862 N N . GLY A 1 241 ? 21.134 -1.825 11.997 1.00 82.00 241 GLY A N 1
ATOM 1863 C CA . GLY A 1 241 ? 19.878 -1.294 12.525 1.00 82.00 241 GLY A CA 1
ATOM 1864 C C . GLY A 1 241 ? 18.681 -1.249 11.561 1.00 82.00 241 GLY A C 1
ATOM 1865 O O . GLY A 1 241 ? 17.575 -1.009 12.046 1.00 82.00 241 GLY A O 1
ATOM 1866 N N . GLY A 1 242 ? 18.822 -1.504 10.252 1.00 88.38 242 GLY A N 1
ATOM 1867 C CA . GLY A 1 242 ? 17.686 -1.460 9.316 1.00 88.38 242 GLY A CA 1
ATOM 1868 C C . GLY A 1 242 ? 18.074 -1.334 7.841 1.00 88.38 242 GLY A C 1
ATOM 1869 O O . GLY A 1 242 ? 18.822 -2.149 7.312 1.00 88.38 242 GLY A O 1
ATOM 1870 N N . PHE A 1 243 ? 17.533 -0.324 7.160 1.00 92.00 243 PHE A N 1
ATOM 1871 C CA . PHE A 1 243 ? 17.772 -0.041 5.742 1.00 92.00 243 PHE A CA 1
ATOM 1872 C C . PHE A 1 243 ? 18.175 1.420 5.534 1.00 92.00 243 PHE A C 1
ATOM 1874 O O . PHE A 1 243 ? 17.721 2.317 6.252 1.00 92.00 243 PHE A O 1
ATOM 1881 N N . CYS A 1 244 ? 19.029 1.654 4.542 1.00 94.44 244 CYS A N 1
ATOM 1882 C CA . CYS A 1 244 ? 19.347 2.988 4.046 1.00 94.44 244 CYS A CA 1
ATOM 1883 C C . CYS A 1 244 ? 18.400 3.394 2.909 1.00 94.44 244 CYS A C 1
ATOM 1885 O O . CYS A 1 244 ? 17.869 2.538 2.205 1.00 94.44 244 CYS A O 1
ATOM 1887 N N . HIS A 1 245 ? 18.207 4.700 2.712 1.00 95.25 245 HIS A N 1
ATOM 1888 C CA . HIS A 1 245 ? 17.367 5.219 1.629 1.00 95.25 245 HIS A CA 1
ATOM 1889 C C . HIS A 1 245 ? 18.055 5.041 0.262 1.00 95.25 245 HIS A C 1
ATOM 1891 O O . HIS A 1 245 ? 17.520 4.373 -0.632 1.00 95.25 245 HIS A O 1
ATOM 1897 N N . LYS A 1 246 ? 19.280 5.568 0.111 1.00 97.00 246 LYS A N 1
ATOM 1898 C CA . LYS A 1 246 ? 20.175 5.281 -1.023 1.00 97.00 246 LYS A CA 1
ATOM 1899 C C . LYS A 1 246 ? 21.372 4.433 -0.597 1.00 97.00 246 LYS A C 1
ATOM 1901 O O . LYS A 1 246 ? 21.780 4.396 0.561 1.00 97.00 246 LYS A O 1
ATOM 1906 N N . LYS A 1 247 ? 21.991 3.773 -1.580 1.00 92.94 247 LYS A N 1
ATOM 1907 C CA . LYS A 1 247 ? 23.250 3.044 -1.382 1.00 92.94 247 LYS A CA 1
ATOM 1908 C C . LYS A 1 247 ? 24.315 3.937 -0.762 1.00 92.94 247 LYS A C 1
ATOM 1910 O O . LYS A 1 247 ? 24.470 5.084 -1.168 1.00 92.94 247 LYS A O 1
ATOM 1915 N N . ASN A 1 248 ? 25.099 3.351 0.137 1.00 90.25 248 ASN A N 1
ATOM 1916 C CA . ASN A 1 248 ? 26.195 4.006 0.855 1.00 90.25 248 ASN A CA 1
ATOM 1917 C C . ASN A 1 248 ? 25.755 5.097 1.849 1.00 90.25 248 ASN A C 1
ATOM 1919 O O . ASN A 1 248 ? 26.613 5.757 2.432 1.00 90.25 248 ASN A O 1
ATOM 1923 N N . GLU A 1 249 ? 24.452 5.276 2.077 1.00 93.81 249 GLU A N 1
ATOM 1924 C CA . GLU A 1 249 ? 23.939 6.053 3.207 1.00 93.81 249 GLU A CA 1
ATOM 1925 C C . GLU A 1 249 ? 23.821 5.180 4.469 1.00 93.81 249 GLU A C 1
ATOM 1927 O O . GLU A 1 249 ? 23.949 3.955 4.423 1.00 93.81 249 GLU A O 1
ATOM 1932 N N . GLY A 1 250 ? 23.580 5.824 5.614 1.00 92.50 250 GLY A N 1
ATOM 1933 C CA . GLY A 1 250 ? 23.327 5.150 6.887 1.00 92.50 250 GLY A CA 1
ATOM 1934 C C . GLY A 1 250 ? 21.860 4.765 7.093 1.00 92.50 250 GLY A C 1
ATOM 1935 O O . GLY A 1 250 ? 21.022 4.899 6.201 1.00 92.50 250 GLY A O 1
ATOM 1936 N N . PHE A 1 251 ? 21.554 4.308 8.309 1.00 90.75 251 PHE A N 1
ATOM 1937 C CA . PHE A 1 251 ? 20.199 3.974 8.745 1.00 90.75 251 PHE A CA 1
ATOM 1938 C C . PHE A 1 251 ? 19.197 5.099 8.447 1.00 90.75 251 PHE A C 1
ATOM 1940 O O . PHE A 1 251 ? 19.419 6.260 8.801 1.00 90.75 251 PHE A O 1
ATOM 1947 N N . ASN A 1 252 ? 18.059 4.734 7.859 1.00 89.88 252 ASN A N 1
ATOM 1948 C CA . ASN A 1 252 ? 16.919 5.618 7.675 1.00 89.88 252 ASN A CA 1
ATOM 1949 C C . ASN A 1 252 ? 15.645 4.944 8.206 1.00 89.88 252 ASN A C 1
ATOM 1951 O O . ASN A 1 252 ? 15.296 3.831 7.816 1.00 89.88 252 ASN A O 1
ATOM 1955 N N . GLN A 1 253 ? 14.933 5.632 9.101 1.00 85.50 253 GLN A N 1
ATOM 1956 C CA . GLN A 1 253 ? 13.747 5.093 9.772 1.00 85.50 253 GLN A CA 1
ATOM 1957 C C . GLN A 1 253 ? 12.612 4.759 8.789 1.00 85.50 253 GLN A C 1
ATOM 1959 O O . GLN A 1 253 ? 11.999 3.701 8.897 1.00 85.50 253 GLN A O 1
ATOM 1964 N N . ILE A 1 254 ? 12.341 5.639 7.819 1.00 86.12 254 ILE A N 1
ATOM 1965 C CA . ILE A 1 254 ? 11.263 5.454 6.835 1.00 86.12 254 ILE A CA 1
ATOM 1966 C C . ILE A 1 254 ? 11.612 4.304 5.895 1.00 86.12 254 ILE A C 1
ATOM 1968 O O . ILE A 1 254 ? 10.794 3.405 5.710 1.00 86.12 254 ILE A O 1
ATOM 1972 N N . ALA A 1 255 ? 12.835 4.307 5.360 1.00 90.75 255 ALA A N 1
ATOM 1973 C CA . ALA A 1 255 ? 13.370 3.216 4.551 1.00 90.75 255 ALA A CA 1
ATOM 1974 C C . ALA A 1 255 ? 13.223 1.873 5.273 1.00 90.75 255 ALA A C 1
ATOM 1976 O O . ALA A 1 255 ? 12.683 0.917 4.723 1.00 90.75 255 ALA A O 1
ATOM 1977 N N . SER A 1 256 ? 13.620 1.831 6.546 1.00 88.25 256 SER A N 1
ATOM 1978 C CA . SER A 1 256 ? 13.560 0.629 7.376 1.00 88.25 256 SER A CA 1
ATOM 1979 C C . SER A 1 256 ? 12.134 0.136 7.590 1.00 88.25 256 SER A C 1
ATOM 1981 O O . SER A 1 256 ? 11.877 -1.058 7.447 1.00 88.25 256 SER A O 1
ATOM 1983 N N . GLU A 1 257 ? 11.189 1.024 7.901 1.00 85.69 257 GLU A N 1
ATOM 1984 C CA . GLU A 1 257 ? 9.781 0.650 8.062 1.00 85.69 257 GLU A CA 1
ATOM 1985 C C . GLU A 1 257 ? 9.180 0.115 6.763 1.00 85.69 257 GLU A C 1
ATOM 1987 O O . GLU A 1 257 ? 8.474 -0.900 6.792 1.00 85.69 257 GLU A O 1
ATOM 1992 N N . GLN A 1 258 ? 9.485 0.762 5.631 1.00 91.25 258 GLN A N 1
ATOM 1993 C CA . GLN A 1 258 ? 8.944 0.353 4.341 1.00 91.25 258 GLN A CA 1
ATOM 1994 C C . GLN A 1 258 ? 9.530 -0.968 3.850 1.00 91.25 258 GLN A C 1
ATOM 1996 O O . GLN A 1 258 ? 8.794 -1.899 3.519 1.00 91.25 258 GLN A O 1
ATOM 2001 N N . ALA A 1 259 ? 10.855 -1.085 3.884 1.00 93.12 259 ALA A N 1
ATOM 2002 C CA . ALA A 1 259 ? 11.546 -2.319 3.552 1.00 93.12 259 ALA A CA 1
ATOM 2003 C C . ALA A 1 259 ? 11.072 -3.475 4.443 1.00 93.12 259 ALA A C 1
ATOM 2005 O O . ALA A 1 259 ? 10.811 -4.567 3.945 1.00 93.12 259 ALA A O 1
ATOM 2006 N N . SER A 1 260 ? 10.855 -3.232 5.740 1.00 89.38 260 SER A N 1
ATOM 2007 C CA . SER A 1 260 ? 10.399 -4.275 6.663 1.00 89.38 260 SER A CA 1
ATOM 2008 C C . SER A 1 260 ? 9.008 -4.817 6.323 1.00 89.38 260 SER A C 1
ATOM 2010 O O . SER A 1 260 ? 8.839 -6.037 6.316 1.00 89.38 260 SER A O 1
ATOM 2012 N N . TYR A 1 261 ? 8.008 -3.974 6.003 1.00 91.44 261 TYR A N 1
ATOM 2013 C CA . TYR A 1 261 ? 6.697 -4.516 5.596 1.00 91.44 261 TYR A CA 1
ATOM 2014 C C . TYR A 1 261 ? 6.797 -5.294 4.279 1.00 91.44 261 TYR A C 1
ATOM 2016 O O . TYR A 1 261 ? 6.038 -6.241 4.064 1.00 91.44 261 TYR A O 1
ATOM 2024 N N . ALA A 1 262 ? 7.718 -4.907 3.392 1.00 96.25 262 ALA A N 1
ATOM 2025 C CA . ALA A 1 262 ? 7.905 -5.557 2.103 1.00 96.25 262 ALA A CA 1
ATOM 2026 C C . ALA A 1 262 ? 8.588 -6.923 2.247 1.00 96.25 262 ALA A C 1
ATOM 2028 O O . ALA A 1 262 ? 8.152 -7.891 1.623 1.00 96.25 262 ALA A O 1
ATOM 2029 N N . VAL A 1 263 ? 9.578 -7.042 3.140 1.00 95.50 263 VAL A N 1
ATOM 2030 C CA . VAL A 1 263 ? 10.159 -8.339 3.525 1.00 95.50 263 VAL A CA 1
ATOM 2031 C C . VAL A 1 263 ? 9.081 -9.239 4.133 1.00 95.50 263 VAL A C 1
ATOM 2033 O O . VAL A 1 263 ? 8.960 -10.391 3.727 1.00 95.50 263 VAL A O 1
ATOM 2036 N N . VAL A 1 264 ? 8.219 -8.714 5.013 1.00 93.88 264 VAL A N 1
ATOM 2037 C CA . VAL A 1 264 ? 7.071 -9.475 5.541 1.00 93.88 264 VAL A CA 1
ATOM 2038 C C . VAL A 1 264 ? 6.131 -9.922 4.414 1.00 93.88 264 VAL A C 1
ATOM 2040 O O . VAL A 1 264 ? 5.680 -11.065 4.411 1.00 93.88 264 VAL A O 1
ATOM 2043 N N . ALA A 1 265 ? 5.835 -9.064 3.433 1.00 96.44 265 ALA A N 1
ATOM 2044 C CA . ALA A 1 265 ? 5.006 -9.437 2.285 1.00 96.44 265 ALA A CA 1
ATOM 2045 C C . ALA A 1 265 ? 5.616 -10.604 1.487 1.00 96.44 265 ALA A C 1
ATOM 2047 O O . ALA A 1 265 ? 4.906 -11.551 1.141 1.00 96.44 265 ALA A O 1
ATOM 2048 N N . TYR A 1 266 ? 6.931 -10.571 1.267 1.00 97.12 266 TYR A N 1
ATOM 2049 C CA . TYR A 1 266 ? 7.685 -11.631 0.602 1.00 97.12 266 TYR A CA 1
ATOM 2050 C C . TYR A 1 266 ? 7.714 -12.943 1.401 1.00 97.12 266 TYR A C 1
ATOM 2052 O O . TYR A 1 266 ? 7.429 -14.010 0.855 1.00 97.12 266 TYR A O 1
ATOM 2060 N N . GLU A 1 267 ? 7.983 -12.882 2.707 1.00 94.19 267 GLU A N 1
ATOM 2061 C CA . GLU A 1 267 ? 7.948 -14.051 3.596 1.00 94.19 267 GLU A CA 1
ATOM 2062 C C . GLU A 1 267 ? 6.558 -14.705 3.598 1.00 94.19 267 GLU A C 1
ATOM 2064 O O . GLU A 1 267 ? 6.439 -15.926 3.476 1.00 94.19 267 GLU A O 1
ATOM 2069 N N . ARG A 1 268 ? 5.490 -13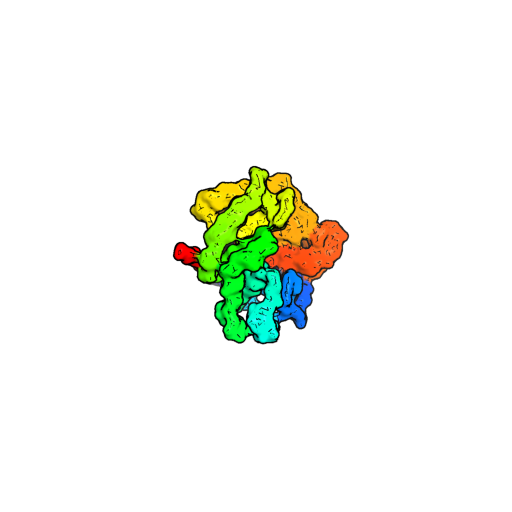.898 3.661 1.00 93.56 268 ARG A N 1
ATOM 2070 C CA . ARG A 1 268 ? 4.104 -14.382 3.578 1.00 93.56 268 ARG A CA 1
ATOM 2071 C C . ARG A 1 268 ? 3.807 -15.054 2.242 1.00 93.56 268 ARG A C 1
ATOM 2073 O O . ARG A 1 268 ? 3.200 -16.123 2.243 1.00 93.56 268 ARG A O 1
ATOM 2080 N N . TYR A 1 269 ? 4.244 -14.451 1.138 1.00 95.31 269 TYR A N 1
ATOM 2081 C CA . TYR A 1 269 ? 4.083 -15.005 -0.205 1.00 95.31 269 TYR A CA 1
ATOM 2082 C C . TYR A 1 269 ? 4.742 -16.388 -0.327 1.00 95.31 269 TYR A C 1
ATOM 2084 O O . TYR A 1 269 ? 4.082 -17.347 -0.720 1.00 95.31 269 TYR A O 1
ATOM 2092 N N . ASN A 1 270 ? 5.990 -16.538 0.130 1.00 94.50 270 ASN A N 1
ATOM 2093 C CA . ASN A 1 270 ? 6.696 -17.829 0.118 1.00 94.50 270 ASN A CA 1
ATOM 2094 C C . ASN A 1 270 ? 6.058 -18.892 1.027 1.00 94.50 270 ASN A C 1
ATOM 2096 O O . ASN A 1 270 ? 6.210 -20.086 0.787 1.00 94.50 270 ASN A O 1
ATOM 2100 N N . GLN A 1 271 ? 5.341 -18.471 2.070 1.00 92.56 271 GLN A N 1
ATOM 2101 C CA . GLN A 1 271 ? 4.603 -19.359 2.974 1.00 92.56 271 GLN A CA 1
ATOM 2102 C C . GLN A 1 271 ? 3.184 -19.686 2.472 1.00 92.56 271 GLN A C 1
ATOM 2104 O O . GLN A 1 271 ? 2.424 -20.330 3.194 1.00 92.56 271 GLN A O 1
ATOM 2109 N N . GLY A 1 272 ? 2.786 -19.210 1.284 1.00 90.38 272 GLY A N 1
ATOM 2110 C CA . GLY A 1 272 ? 1.429 -19.386 0.757 1.00 90.38 272 GLY A CA 1
ATOM 2111 C C . GLY A 1 272 ? 0.349 -18.677 1.585 1.00 90.38 272 GLY A C 1
ATOM 2112 O O . GLY A 1 272 ? -0.827 -19.041 1.529 1.00 90.38 272 GLY A O 1
ATOM 2113 N N . LYS A 1 273 ? 0.730 -17.682 2.396 1.00 90.88 273 LYS A N 1
ATOM 2114 C CA . LYS A 1 273 ? -0.202 -16.877 3.193 1.00 90.88 273 LYS A CA 1
ATOM 2115 C C . LYS A 1 273 ? -0.828 -15.785 2.326 1.00 90.88 273 LYS A C 1
ATOM 2117 O O . LYS A 1 273 ? -0.304 -15.403 1.285 1.00 90.88 273 LYS A O 1
ATOM 2122 N N . THR A 1 274 ? -1.941 -15.219 2.792 1.00 92.06 274 THR A N 1
ATOM 2123 C CA . THR A 1 274 ? -2.562 -14.080 2.104 1.00 92.06 274 THR A CA 1
ATOM 2124 C C . THR A 1 274 ? -1.603 -12.890 2.017 1.00 92.06 274 THR A C 1
ATOM 2126 O O . THR A 1 274 ? -0.839 -12.640 2.963 1.00 92.06 274 THR A O 1
ATOM 2129 N N . ALA A 1 275 ? -1.694 -12.141 0.911 1.00 94.44 275 ALA A N 1
ATOM 2130 C CA . ALA A 1 275 ? -0.928 -10.920 0.662 1.00 94.44 275 ALA A CA 1
ATOM 2131 C C . ALA A 1 275 ? -0.987 -9.936 1.845 1.00 94.44 275 ALA A C 1
ATOM 2133 O O . ALA A 1 275 ? -1.923 -9.970 2.656 1.00 94.44 275 ALA A O 1
ATOM 2134 N N . LEU A 1 276 ? 0.003 -9.041 1.934 1.00 95.44 276 LEU A N 1
ATOM 2135 C CA . LEU A 1 276 ? 0.191 -8.132 3.073 1.00 95.44 276 LEU A CA 1
ATOM 2136 C C . LEU A 1 276 ? -1.113 -7.423 3.468 1.00 95.44 276 LEU A C 1
ATOM 2138 O O . LEU A 1 276 ? -1.554 -7.550 4.614 1.00 95.44 276 LEU A O 1
ATOM 2142 N N . TYR A 1 277 ? -1.760 -6.773 2.495 1.00 95.50 277 TYR A N 1
ATOM 2143 C CA . TYR A 1 277 ? -3.001 -6.027 2.697 1.00 95.50 277 TYR A CA 1
ATOM 2144 C C . TYR A 1 277 ? -4.282 -6.859 2.561 1.00 95.50 277 TYR A C 1
ATOM 2146 O O . TYR A 1 277 ? -5.353 -6.351 2.870 1.00 95.50 277 TYR A O 1
ATOM 2154 N N . ASN A 1 278 ? -4.226 -8.128 2.148 1.00 92.50 278 ASN A N 1
ATOM 2155 C CA . ASN A 1 278 ? -5.400 -9.007 2.160 1.00 92.50 278 ASN A CA 1
ATOM 2156 C C . ASN A 1 278 ? -5.505 -9.710 3.525 1.00 92.50 278 ASN A C 1
ATOM 2158 O O . ASN A 1 278 ? -4.988 -10.814 3.720 1.00 92.50 278 ASN A O 1
ATOM 2162 N N . ILE A 1 279 ? -6.131 -9.046 4.500 1.00 91.75 279 ILE A N 1
ATOM 2163 C CA . ILE A 1 279 ? -6.089 -9.471 5.906 1.00 91.75 279 ILE A CA 1
ATOM 2164 C C . ILE A 1 279 ? -7.142 -10.539 6.198 1.00 91.75 279 ILE A C 1
ATOM 2166 O O . ILE A 1 279 ? -6.793 -11.612 6.684 1.00 91.75 279 ILE A O 1
ATOM 2170 N N . ASN A 1 280 ? -8.407 -10.279 5.863 1.00 80.06 280 ASN A N 1
ATOM 2171 C CA . ASN A 1 280 ? -9.516 -11.160 6.246 1.00 80.06 280 ASN A CA 1
ATOM 2172 C C . ASN A 1 280 ? -9.870 -12.230 5.200 1.00 80.06 280 ASN A C 1
ATOM 2174 O O . ASN A 1 280 ? -10.792 -13.008 5.434 1.00 80.06 280 ASN A O 1
ATOM 2178 N N . ASN A 1 281 ? -9.194 -12.264 4.044 1.00 64.81 281 ASN A N 1
ATOM 2179 C CA . ASN A 1 281 ? -9.492 -13.171 2.924 1.00 64.81 281 ASN A CA 1
ATOM 2180 C C . ASN A 1 281 ? -10.976 -13.176 2.489 1.00 64.81 281 ASN A C 1
ATOM 2182 O O . ASN A 1 281 ? -11.487 -14.146 1.928 1.00 64.81 281 ASN A O 1
ATOM 2186 N N . LYS A 1 282 ? -11.706 -12.094 2.779 1.00 54.53 282 LYS A N 1
ATOM 2187 C CA . LYS A 1 282 ? -13.115 -11.945 2.417 1.00 54.53 282 LYS A CA 1
ATOM 2188 C C . LYS A 1 282 ? -13.193 -11.339 1.021 1.00 54.53 282 LYS A C 1
ATOM 2190 O O . LYS A 1 282 ? -12.585 -10.302 0.763 1.00 54.53 282 LYS A O 1
ATOM 2195 N N . LYS A 1 283 ? -13.994 -11.934 0.127 1.00 46.59 283 LYS A N 1
ATOM 2196 C CA . LYS A 1 283 ? -14.416 -11.248 -1.104 1.00 46.59 283 LYS A CA 1
ATOM 2197 C C . LYS A 1 283 ? -15.212 -10.012 -0.684 1.00 46.59 283 LYS A C 1
ATOM 2199 O O . LYS A 1 283 ? -16.315 -10.136 -0.161 1.00 46.59 283 LYS A O 1
ATOM 2204 N N . ALA A 1 284 ? -14.630 -8.830 -0.849 1.00 48.75 284 ALA A N 1
ATOM 2205 C CA . ALA A 1 284 ? -15.298 -7.586 -0.493 1.00 48.75 284 ALA A CA 1
ATOM 2206 C C . ALA A 1 284 ? -16.553 -7.385 -1.353 1.00 48.75 284 ALA A C 1
ATOM 2208 O O . ALA A 1 284 ? -16.489 -7.473 -2.582 1.00 48.75 284 ALA A O 1
ATOM 2209 N N . VAL A 1 285 ? -17.675 -7.068 -0.709 1.00 45.56 285 VAL A N 1
ATOM 2210 C CA . VAL A 1 285 ? -18.928 -6.718 -1.381 1.00 45.56 285 VAL A CA 1
ATOM 2211 C C . VAL A 1 285 ? -18.870 -5.230 -1.723 1.00 45.56 285 VAL A C 1
ATOM 2213 O O . VAL A 1 285 ? -19.085 -4.390 -0.853 1.00 45.56 285 VAL A O 1
ATOM 2216 N N . CYS A 1 286 ? -18.561 -4.888 -2.979 1.00 49.28 286 CYS A N 1
ATOM 2217 C CA . CYS A 1 286 ? -18.938 -3.569 -3.493 1.00 49.28 286 CYS A CA 1
ATOM 2218 C C . CYS A 1 286 ? -20.470 -3.535 -3.477 1.00 49.28 286 CYS A C 1
ATOM 2220 O O . CYS A 1 286 ? -21.100 -4.344 -4.163 1.00 49.28 286 CYS A O 1
ATOM 2222 N N . LEU A 1 287 ? -21.067 -2.678 -2.649 1.00 42.53 287 LEU A N 1
ATOM 2223 C CA . LEU A 1 287 ? -22.507 -2.453 -2.720 1.00 42.53 287 LEU A CA 1
ATOM 2224 C C . LEU A 1 287 ? -22.778 -1.776 -4.068 1.00 42.53 287 LEU A C 1
ATOM 2226 O O . LEU A 1 287 ? -22.146 -0.764 -4.370 1.00 42.53 287 LEU A O 1
ATOM 2230 N N . LYS A 1 288 ? -23.615 -2.416 -4.889 1.00 37.88 288 LYS A N 1
ATOM 2231 C CA . LYS A 1 288 ? -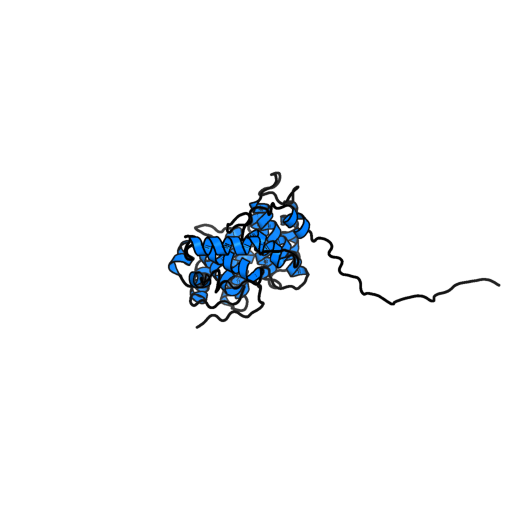24.152 -1.819 -6.114 1.00 37.88 288 LYS A CA 1
ATOM 2232 C C . LYS A 1 288 ? -25.098 -0.680 -5.768 1.00 37.88 288 LYS A C 1
ATOM 2234 O O . LYS A 1 288 ? -25.783 -0.810 -4.727 1.00 37.88 288 LYS A O 1
#

Foldseek 3Di:
DDDDDDDDDDDDDPPPDPPCPQAPLNVQLVLFDQPDAEQDLFSYLLSLLLDLLQHPPDDCVVHLVNVLVQCVVCVNCNDLQLLSLLSVLLSCLSNVHQCCQRNHHNSLVSLQPPCSQCVQPLSSLLSSLLSCQLNQHAYQCNVVSVVSLLVQQDPQLAHDSDDDHDLLSLLSSLLSLLLVCVDPSSVVSNVSSVVSNVVDDDAWLLSLLSNLLSQLSNQPNHDPVVSVVSLVVSCQQADPSAGDGGPPDHDDRSSRSSNSLSSSQVVCSVVVHHGSSNRNVDSRDNDD

Secondary structure (DSSP, 8-state):
--------------------PPPHHHHHHHHS--TT--SSTTTTHHHHHHHHHH-TT---HHHHHHHHHHHHHTTT---S-HHHHHHHHHHHHHTT--TT-BTTB-GGGGGG-HHHHHTTTHHHHHHHHHHHHHHT---TTHHHHHHHHHHT--TTS---SSSS--HHHHHHHHHHHHTTTTSHHHHHHHHHHHHHHHTS---SHHHHHHHHHHHHHHGGGS-HHHHHHHHHHHHTTEETTEE-SSTT----HHHHHHHHHHHHHHHHHHTTPPPTT--S--------

Radius of gyration: 21.27 Å; Cα contacts (8 Å, |Δi|>4): 435; chains: 1; bounding box: 58×83×46 Å

Sequence (288 aa):
MKRILGFMLAFMFMFNSIAFANTQAETFLNSINNENIKSGSVGGEWLIISKSRGYDKTNFETYYNNLCNLVKEKNGDIDRKYSTYSRIIIALTAIGKDPTNVAGYDLTTKLSDNDKVTAQGLNGTIFAIIATKCGGYKNNQCENYLSLLLSKQNADGSFSLNGAGDVDVTAMALQALSFYSYRENVRTAIDKGLNWLDNNSNDSSESYAQVLVAYTSLGDIVSKDKIDNVYNSLMSYAVDGGFCHKKNEGFNQIASEQASYAVVAYERYNQGKTALYNINNKKAVCLK

Mean predicted aligned error: 7.83 Å

Solvent-accessible surface area (backbone atoms only — not comparable to full-atom values): 15714 Å² total; per-residue (Å²): 134,89,83,85,87,87,89,88,80,86,93,76,83,88,77,77,72,84,67,84,68,77,47,77,44,46,61,39,63,66,53,50,84,68,93,69,44,37,89,41,97,68,64,14,37,52,50,48,37,26,45,44,73,62,39,94,82,73,85,58,60,64,40,54,51,47,42,33,50,47,30,57,77,40,73,65,61,76,65,88,54,46,38,54,54,20,43,46,40,40,24,31,47,50,70,73,42,60,41,66,55,46,77,86,32,52,56,53,62,60,63,50,41,61,70,57,23,46,70,58,37,52,60,14,33,33,34,36,49,39,30,34,45,18,65,34,47,80,36,79,40,53,66,58,41,51,51,51,55,62,73,55,46,42,96,75,24,28,20,39,81,68,83,67,68,34,69,45,49,28,19,45,43,41,42,36,44,37,84,42,51,90,38,68,73,47,36,56,49,45,55,34,29,50,55,34,54,76,75,49,82,72,82,35,26,46,33,30,15,32,41,38,36,17,39,41,45,44,37,90,80,43,58,68,68,62,49,50,51,40,48,54,58,34,57,72,30,56,45,79,72,30,15,10,45,46,87,95,53,61,67,29,73,63,22,25,38,41,34,35,33,19,47,29,19,49,56,30,43,79,68,73,43,67,32,73,63,44,63,62,80,48,85,51,60,70,62,126

Nearest PDB structures (foldseek):
  7xdi-assembly1_F  TM=6.152E-01  e=3.835E-01  Sulfolobus spindle-shaped virus
  5khr-assembly1_O  TM=4.081E-01  e=6.995E+00  Homo sapiens
  7pkt-assembly1_Q  TM=3.800E-01  e=8.875E+00  Chlamydomonas reinhardtii
  7pua-assembly1_F3  TM=3.917E-01  e=8.875E+00  Trypanosoma brucei brucei
  7cc7-assembly1_A  TM=3.040E-01  e=7.694E+00  Homo sapiens

pLDDT: mean 85.57, std 18.38, range [33.06, 98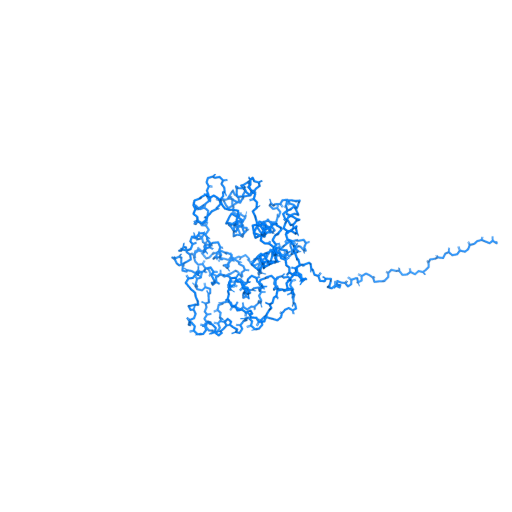.88]